Protein AF-A0A7J5NXI8-F1 (afdb_monomer)

Solvent-accessible surface area (backbone atoms only — not comparable to full-atom values): 11719 Å² total; per-residue (Å²): 135,88,79,81,78,77,77,76,80,80,76,74,78,78,54,69,46,61,9,78,86,75,66,46,74,39,50,54,82,75,63,69,63,58,72,70,41,46,52,42,17,69,76,64,46,33,35,68,71,56,22,48,53,53,43,46,69,76,57,63,60,86,49,56,43,24,38,64,53,26,38,30,36,51,44,73,57,72,74,85,70,95,85,64,92,38,28,69,83,46,51,78,47,35,37,36,34,80,90,65,53,76,45,66,27,24,24,40,39,79,78,47,75,56,54,77,94,48,37,84,83,55,54,67,48,36,29,40,41,45,71,67,60,44,50,56,50,71,77,44,83,70,71,40,78,62,62,80,49,76,44,38,91,45,24,70,38,40,47,70,80,74,43,79,89,46,75,80,59,83,68,62,92,84,65,60,88,62,74,82,66,56,90,81,66,38,58,50,83,59,54,39,102

Mean predicted aligned error: 7.89 Å

Organism: NCBI:txid371601

Foldseek 3Di:
DDDPDPPPPPPDPFDWFQAPQPRDIDGCVPPVAPPQLVVQCVVRRHDSVVSVLVCCLVPPDVQWFQEPQWIKRFDAADDDDPPDCAAPRQDWWWKAFPVGDIGIHSHMHTPGGHDPSCCVSVPGGIFTADPVLSCLCVVDVAADLPLVDLQQVQFPRHDCVNQPVHRPDDRDPPDDHCPVVDPSGDGPVRTHD

Nearest PDB structures (foldseek):
  7dek-assembly2_D  TM=2.695E-01  e=1.827E-01  Pseudomonas aeruginosa PAO1
  5xb0-assembly1_A  TM=3.388E-01  e=7.845E-01  Pseudomonas syringae pv. tomato str. DC3000
  9g6k-assembly1_LP  TM=1.540E-01  e=8.181E+00  Toxoplasma gondii

Sequence (193 aa):
MFIQQKRGLSVSPPIIITCELCNTLENLDECNPPGDILRIMSKRNVCSKCAFWMDKIAHPDIGNEVIGSHYYIVYPFVKRPNNVIKGSEGKEFYIRRFDGTLIKSNNIWHQGEIPEHFRKQLPDTANFLSLITYTKLSNDPHKCHAKGCWDRYNCLRYNLSCERDGPFNKIPANHTIGDENCPSFININELKI

pLDDT: mean 88.78, std 12.56, range [37.62, 98.19]

Structure (mmCIF, N/CA/C/O backbone):
data_AF-A0A7J5NXI8-F1
#
_entry.id   AF-A0A7J5NXI8-F1
#
loop_
_atom_site.group_PDB
_atom_site.id
_atom_site.type_symbol
_atom_site.label_atom_id
_atom_site.label_alt_id
_atom_site.label_comp_id
_atom_site.label_asym_id
_atom_site.label_entity_id
_atom_site.label_seq_id
_atom_site.pdbx_PDB_ins_code
_atom_site.Cartn_x
_atom_site.Cartn_y
_atom_site.Cartn_z
_atom_site.occupancy
_atom_site.B_iso_or_equiv
_atom_site.auth_seq_id
_atom_site.auth_comp_id
_atom_site.auth_asym_id
_atom_site.auth_atom_id
_atom_site.pdbx_PDB_model_num
ATOM 1 N N . MET A 1 1 ? 52.444 19.955 -46.447 1.00 39.69 1 MET A N 1
ATOM 2 C CA . MET A 1 1 ? 51.146 20.651 -46.343 1.00 39.69 1 MET A CA 1
ATOM 3 C C . MET A 1 1 ? 50.113 19.603 -45.952 1.00 39.69 1 MET A C 1
ATOM 5 O O . MET A 1 1 ? 49.886 18.674 -46.714 1.00 39.69 1 MET A O 1
ATOM 9 N N . PHE A 1 2 ? 49.642 19.652 -44.706 1.00 37.62 2 PHE A N 1
ATOM 10 C CA . PHE A 1 2 ? 48.734 18.663 -44.122 1.00 37.62 2 PHE A CA 1
ATOM 11 C C . PHE A 1 2 ? 47.332 18.809 -44.717 1.00 37.62 2 PHE A C 1
ATOM 13 O O . PHE A 1 2 ? 46.757 19.891 -44.644 1.00 37.62 2 PHE A O 1
ATOM 20 N N . ILE A 1 3 ? 46.759 17.722 -45.232 1.00 38.88 3 ILE A N 1
ATOM 21 C CA . ILE A 1 3 ? 45.310 17.616 -45.422 1.00 38.88 3 ILE A CA 1
ATOM 22 C C . ILE A 1 3 ? 44.826 16.601 -44.393 1.00 38.88 3 ILE A C 1
ATOM 24 O O . ILE A 1 3 ? 44.838 15.394 -44.621 1.00 38.88 3 ILE A O 1
ATOM 28 N N . GLN A 1 4 ? 44.455 17.099 -43.213 1.00 43.72 4 GLN A N 1
ATOM 29 C CA . GLN A 1 4 ? 43.660 16.322 -42.272 1.00 43.72 4 GLN A CA 1
ATOM 30 C C . GLN A 1 4 ? 42.268 16.146 -42.885 1.00 43.72 4 GLN A C 1
ATOM 32 O O . GLN A 1 4 ? 41.471 17.083 -42.929 1.00 43.72 4 GLN A O 1
ATOM 37 N N . GLN A 1 5 ? 41.972 14.942 -43.371 1.00 46.22 5 GLN A N 1
ATOM 38 C CA . GLN A 1 5 ? 40.597 14.530 -43.622 1.00 46.22 5 GLN A CA 1
ATOM 39 C C . GLN A 1 5 ? 39.866 14.506 -42.277 1.00 46.22 5 GLN A C 1
ATOM 41 O O . GLN A 1 5 ? 40.109 13.638 -41.437 1.00 46.22 5 GLN A O 1
ATOM 46 N N . LYS A 1 6 ? 38.971 15.475 -42.061 1.00 46.78 6 LYS A N 1
ATOM 47 C CA . LYS A 1 6 ? 37.972 15.397 -40.996 1.00 46.78 6 LYS A CA 1
ATOM 48 C C . LYS A 1 6 ? 37.112 14.166 -41.279 1.00 46.78 6 LYS A C 1
ATOM 50 O O . LYS A 1 6 ? 36.298 14.185 -42.199 1.00 46.78 6 LYS A O 1
ATOM 55 N N . ARG A 1 7 ? 37.316 13.090 -40.514 1.00 47.69 7 ARG A N 1
ATOM 56 C CA . ARG A 1 7 ? 36.369 11.972 -40.444 1.00 47.69 7 ARG A CA 1
ATOM 57 C C . ARG A 1 7 ? 35.040 12.559 -39.979 1.00 47.69 7 ARG A C 1
ATOM 59 O O . ARG A 1 7 ? 34.927 12.974 -38.829 1.00 47.69 7 ARG A O 1
ATOM 66 N N . GLY A 1 8 ? 34.076 12.668 -40.890 1.00 46.31 8 GLY A N 1
ATOM 67 C CA . GLY A 1 8 ? 32.704 12.981 -40.522 1.00 46.31 8 GLY A CA 1
ATOM 68 C C . GLY A 1 8 ? 32.229 11.910 -39.551 1.00 46.31 8 GLY A C 1
ATOM 69 O O . GLY A 1 8 ? 32.317 10.723 -39.862 1.00 46.31 8 GLY A O 1
ATOM 70 N N . LEU A 1 9 ? 31.796 12.318 -38.359 1.00 49.47 9 LEU A N 1
ATOM 71 C CA . LEU A 1 9 ? 31.050 11.438 -37.472 1.00 49.47 9 LEU A CA 1
ATOM 72 C C . LEU A 1 9 ? 29.802 10.995 -38.240 1.00 49.47 9 LEU A C 1
ATOM 74 O O . LEU A 1 9 ? 28.932 11.812 -38.533 1.00 49.47 9 LEU A O 1
ATOM 78 N N . SER A 1 10 ? 29.742 9.719 -38.614 1.00 51.78 10 SER A N 1
ATOM 79 C CA . SER A 1 10 ? 28.518 9.098 -39.102 1.00 51.78 10 SER A CA 1
ATOM 80 C C . SER A 1 10 ? 27.555 9.022 -37.922 1.00 51.78 10 SER A C 1
ATOM 82 O O . SER A 1 10 ? 27.644 8.107 -37.106 1.00 51.78 10 SER A O 1
ATOM 84 N N . VAL A 1 11 ? 26.692 10.024 -37.782 1.00 59.09 11 VAL A N 1
ATOM 85 C CA . VAL A 1 11 ? 25.607 9.979 -36.803 1.00 59.09 11 VAL A CA 1
ATOM 86 C C . VAL A 1 11 ? 24.582 8.999 -37.366 1.00 59.09 11 VAL A C 1
ATOM 88 O O . VAL A 1 11 ? 23.924 9.294 -38.363 1.00 59.09 11 VAL A O 1
ATOM 91 N N . SER A 1 12 ? 24.522 7.791 -36.804 1.00 64.44 12 SER A N 1
ATOM 92 C CA . SER A 1 12 ? 23.431 6.860 -37.086 1.00 64.44 12 SER A CA 1
ATOM 93 C C . SER A 1 12 ? 22.105 7.546 -36.741 1.00 64.44 12 SER A C 1
ATOM 95 O O . SER A 1 12 ? 22.041 8.239 -35.723 1.00 64.44 12 SER A O 1
ATOM 97 N N . PRO A 1 13 ? 21.061 7.418 -37.579 1.00 70.06 13 PRO A N 1
ATOM 98 C CA . PRO A 1 13 ? 19.766 7.996 -37.257 1.00 70.06 13 PRO A CA 1
ATOM 99 C C . PRO A 1 13 ? 19.245 7.384 -35.947 1.00 70.06 13 PRO A C 1
ATOM 101 O O . PRO A 1 13 ? 19.404 6.175 -35.759 1.00 70.06 13 PRO A O 1
ATOM 104 N N . PRO A 1 14 ? 18.636 8.194 -35.062 1.00 74.94 14 PRO A N 1
ATOM 105 C CA . PRO A 1 14 ? 18.144 7.711 -33.782 1.00 74.94 14 PRO A CA 1
ATOM 106 C C . PRO A 1 14 ? 17.077 6.641 -33.996 1.00 74.94 14 PRO A C 1
ATOM 108 O O . PRO A 1 14 ? 16.171 6.805 -34.822 1.00 74.94 14 PRO A O 1
ATOM 111 N N . ILE A 1 15 ? 17.172 5.547 -33.245 1.00 80.88 15 ILE A N 1
ATOM 112 C CA . ILE A 1 15 ? 16.167 4.485 -33.294 1.00 80.88 15 ILE A CA 1
ATOM 113 C C . ILE A 1 15 ? 15.004 4.887 -32.384 1.00 80.88 15 ILE A C 1
ATOM 115 O O . ILE A 1 15 ? 15.082 4.773 -31.160 1.00 80.88 15 ILE A O 1
ATOM 119 N N . ILE A 1 16 ? 13.917 5.361 -32.995 1.00 84.94 16 ILE A N 1
ATOM 120 C CA . ILE A 1 16 ? 12.703 5.784 -32.290 1.00 84.94 16 ILE A CA 1
ATOM 121 C C . ILE A 1 16 ? 11.702 4.627 -32.246 1.00 84.94 16 ILE A C 1
ATOM 123 O O . ILE A 1 16 ? 11.313 4.096 -33.287 1.00 84.94 16 ILE A O 1
ATOM 127 N N . ILE A 1 17 ? 11.254 4.269 -31.043 1.00 86.00 17 ILE A N 1
ATOM 128 C CA . ILE A 1 17 ? 10.166 3.311 -30.810 1.00 86.00 17 ILE A CA 1
ATOM 129 C C . ILE A 1 17 ? 8.901 4.074 -30.425 1.00 86.00 17 ILE A C 1
ATOM 131 O O . ILE A 1 17 ? 8.945 4.958 -29.570 1.00 86.00 17 ILE A O 1
ATOM 135 N N . THR A 1 18 ? 7.764 3.679 -30.997 1.00 92.19 18 THR A N 1
ATOM 136 C CA . THR A 1 18 ? 6.436 4.088 -30.523 1.00 92.19 18 THR A CA 1
ATOM 137 C C . THR A 1 18 ? 5.861 2.977 -29.660 1.00 92.19 18 THR A C 1
ATOM 139 O O . THR A 1 18 ? 5.613 1.881 -30.151 1.00 92.19 18 THR A O 1
ATOM 142 N N . CYS A 1 19 ? 5.636 3.251 -28.378 1.00 93.44 19 CYS A N 1
ATOM 143 C CA . CYS A 1 19 ? 5.103 2.254 -27.457 1.00 93.44 19 CYS A CA 1
ATOM 144 C C . CYS A 1 19 ? 3.654 1.880 -27.793 1.00 93.44 19 CYS A C 1
ATOM 146 O O . CYS A 1 19 ? 2.777 2.740 -27.745 1.00 93.44 19 CYS A O 1
ATOM 148 N N . GLU A 1 20 ? 3.371 0.595 -27.999 1.00 93.81 20 GLU A N 1
ATOM 149 C CA . GLU A 1 20 ? 2.011 0.109 -28.285 1.00 93.81 20 GLU A CA 1
ATOM 150 C C . GLU A 1 20 ? 1.023 0.272 -27.113 1.00 93.81 20 GLU A C 1
ATOM 152 O O . GLU A 1 20 ? -0.188 0.284 -27.320 1.00 93.81 20 GLU A O 1
ATOM 157 N N . LEU A 1 21 ? 1.515 0.414 -25.876 1.00 93.81 21 LEU A N 1
ATOM 158 C CA . LEU A 1 21 ? 0.666 0.508 -24.680 1.00 93.81 21 LEU A CA 1
ATOM 159 C C . LEU A 1 21 ? 0.316 1.943 -24.282 1.00 93.8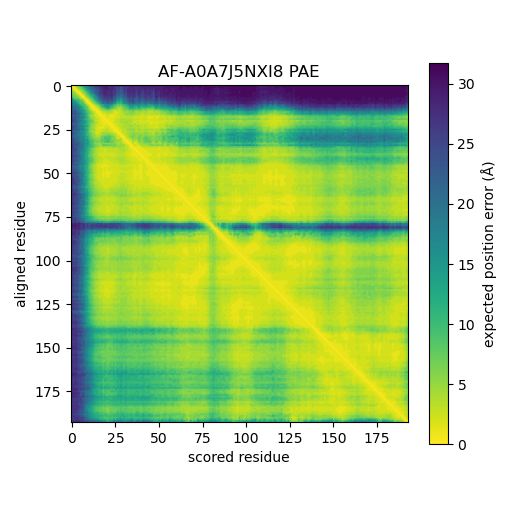1 21 LEU A C 1
ATOM 161 O O . LEU A 1 21 ? -0.766 2.195 -23.755 1.00 93.81 21 LEU A O 1
ATOM 165 N N . CYS A 1 22 ? 1.239 2.883 -24.484 1.00 94.06 22 CYS A N 1
ATOM 166 C CA . CYS A 1 22 ? 1.082 4.261 -24.012 1.00 94.06 22 CYS A CA 1
ATOM 167 C C . CYS A 1 22 ? 1.352 5.321 -25.082 1.00 94.06 22 CYS A C 1
ATOM 169 O O . CYS A 1 22 ? 1.291 6.509 -24.778 1.00 94.06 22 CYS A O 1
ATOM 171 N N . ASN A 1 23 ? 1.656 4.907 -26.316 1.00 92.88 23 ASN A N 1
ATOM 172 C CA . ASN A 1 23 ? 1.961 5.765 -27.465 1.00 92.88 23 ASN A CA 1
ATOM 173 C C . ASN A 1 23 ? 3.151 6.720 -27.261 1.00 92.88 23 ASN A C 1
ATOM 175 O O . ASN A 1 23 ? 3.349 7.646 -28.044 1.00 92.88 23 ASN A O 1
ATOM 179 N N . THR A 1 24 ? 3.961 6.509 -26.220 1.00 92.12 24 THR A N 1
ATOM 180 C CA . THR A 1 24 ? 5.178 7.292 -25.988 1.00 92.12 24 THR A CA 1
ATOM 181 C C . THR A 1 24 ? 6.209 6.979 -27.064 1.00 92.12 24 THR A C 1
ATOM 183 O O . THR A 1 24 ? 6.482 5.808 -27.331 1.00 92.12 24 THR A O 1
ATOM 186 N N . LEU A 1 25 ? 6.786 8.033 -27.639 1.00 90.19 25 LEU A N 1
ATOM 187 C CA . LEU A 1 25 ? 7.962 7.956 -28.496 1.00 90.19 25 LEU A CA 1
ATOM 188 C C . LEU A 1 25 ? 9.213 7.952 -27.621 1.00 90.19 25 LEU A C 1
ATOM 190 O O . LEU A 1 25 ? 9.375 8.836 -26.781 1.00 90.19 25 LEU A O 1
ATOM 194 N N . GLU A 1 26 ? 10.088 6.975 -27.813 1.00 87.00 26 GLU A N 1
ATOM 195 C CA . GLU A 1 26 ? 11.323 6.848 -27.044 1.00 87.00 26 GLU A CA 1
ATOM 196 C C . GLU A 1 26 ? 12.511 6.607 -27.971 1.00 87.00 26 GLU A C 1
ATOM 198 O O . GLU A 1 26 ? 12.458 5.752 -28.856 1.00 87.00 26 GLU A O 1
ATOM 203 N N . ASN A 1 27 ? 13.580 7.377 -27.764 1.00 85.94 27 ASN A N 1
ATOM 204 C CA . ASN A 1 27 ? 14.844 7.196 -28.461 1.00 85.94 27 ASN A CA 1
ATOM 205 C C . ASN A 1 27 ? 15.686 6.147 -27.720 1.00 85.94 27 ASN A C 1
ATOM 207 O O . ASN A 1 27 ? 16.121 6.374 -26.587 1.00 85.94 27 ASN A O 1
ATOM 211 N N . LEU A 1 28 ? 15.918 5.000 -28.358 1.00 77.50 28 LEU A N 1
ATOM 212 C CA . LEU A 1 28 ? 16.686 3.902 -27.770 1.00 77.50 28 LEU A CA 1
ATOM 213 C C . LEU A 1 28 ? 18.131 4.284 -27.444 1.00 77.50 28 LEU A C 1
ATOM 215 O O . LEU A 1 28 ? 18.670 3.793 -26.451 1.00 77.50 28 LEU A O 1
ATOM 219 N N . ASP A 1 29 ? 18.734 5.168 -28.239 1.00 75.81 29 ASP A N 1
ATOM 220 C CA . ASP A 1 29 ? 20.129 5.579 -28.057 1.00 75.81 29 ASP A CA 1
ATOM 221 C C . ASP A 1 29 ? 20.317 6.424 -26.785 1.00 75.81 29 ASP A C 1
ATOM 223 O O . ASP A 1 29 ? 21.395 6.439 -26.195 1.00 75.81 29 ASP A O 1
ATOM 227 N N . GLU A 1 30 ? 19.258 7.100 -26.329 1.00 80.31 30 GLU A N 1
ATOM 228 C CA . GLU A 1 30 ? 19.271 7.942 -25.126 1.00 80.31 30 GLU A CA 1
ATOM 229 C C . GLU A 1 30 ? 18.862 7.177 -23.864 1.00 80.31 30 GLU A C 1
ATOM 231 O O . GLU A 1 30 ? 19.364 7.454 -22.776 1.00 80.31 30 GLU A O 1
ATOM 236 N N . CYS A 1 31 ? 17.948 6.213 -23.993 1.00 74.94 31 CYS A N 1
ATOM 237 C CA . CYS A 1 31 ? 17.377 5.515 -22.845 1.00 74.94 31 CYS A CA 1
ATOM 238 C C . CYS A 1 31 ? 18.370 4.549 -22.168 1.00 74.94 31 CYS A C 1
ATOM 240 O O . CYS A 1 31 ? 18.307 4.373 -20.952 1.00 74.94 31 CYS A O 1
ATOM 242 N N . ASN A 1 32 ? 19.276 3.934 -22.941 1.00 76.94 32 ASN A N 1
ATOM 243 C CA . ASN A 1 32 ? 20.261 2.941 -22.481 1.00 76.94 32 ASN A CA 1
ATOM 244 C C . ASN A 1 32 ? 19.723 1.962 -21.399 1.00 76.94 32 ASN A C 1
ATOM 246 O O . ASN A 1 32 ? 20.266 1.892 -20.289 1.00 76.94 32 ASN A O 1
ATOM 250 N N . PRO A 1 33 ? 18.625 1.232 -21.678 1.00 81.00 33 PRO A N 1
ATOM 251 C CA . PRO A 1 33 ? 17.987 0.372 -20.690 1.00 81.00 33 PRO A CA 1
ATOM 252 C C . PRO A 1 33 ? 18.837 -0.876 -20.382 1.00 81.00 33 PRO A C 1
ATOM 254 O O . PRO A 1 33 ? 19.604 -1.336 -21.233 1.00 81.00 33 PRO A O 1
ATOM 257 N N . PRO A 1 34 ? 18.666 -1.502 -19.200 1.00 83.50 34 PRO A N 1
ATOM 258 C CA . PRO A 1 34 ? 19.280 -2.795 -18.901 1.00 83.50 34 PRO A CA 1
ATOM 259 C C . PRO A 1 34 ? 18.924 -3.861 -19.949 1.00 83.50 34 PRO A C 1
AT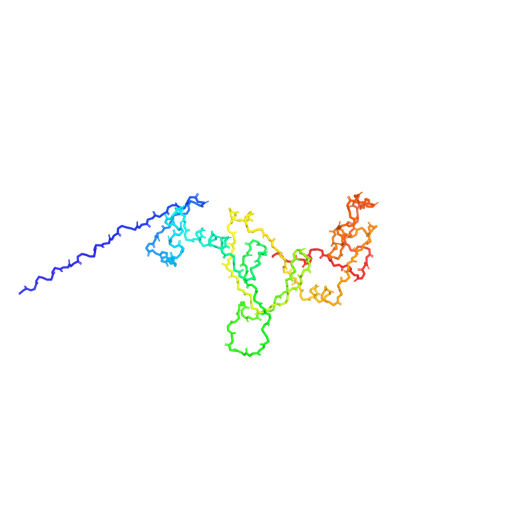OM 261 O O . PRO A 1 34 ? 17.837 -3.833 -20.526 1.00 83.50 34 PRO A O 1
ATOM 264 N N . GLY A 1 35 ? 19.804 -4.847 -20.157 1.00 84.50 35 GLY A N 1
ATOM 265 C CA . GLY A 1 35 ? 19.659 -5.833 -21.239 1.00 84.50 35 GLY A CA 1
ATOM 266 C C . GLY A 1 35 ? 18.330 -6.602 -21.244 1.00 84.50 35 GLY A C 1
ATOM 267 O O . GLY A 1 35 ? 17.751 -6.823 -22.309 1.00 84.50 35 GLY A O 1
ATOM 268 N N . ASP A 1 36 ? 17.797 -6.961 -20.073 1.00 86.88 36 ASP A N 1
ATOM 269 C CA . ASP A 1 36 ? 16.495 -7.633 -19.975 1.00 86.88 36 ASP A CA 1
ATOM 270 C C . ASP A 1 36 ? 15.330 -6.718 -20.380 1.00 86.88 36 ASP A C 1
ATOM 272 O O . ASP A 1 36 ? 14.431 -7.154 -21.105 1.00 86.88 36 ASP A O 1
ATOM 276 N N . ILE A 1 37 ? 15.385 -5.438 -19.999 1.00 90.25 37 ILE A N 1
ATOM 277 C CA . ILE A 1 37 ? 14.396 -4.425 -20.387 1.00 90.25 37 ILE A CA 1
ATOM 278 C C . ILE A 1 37 ? 14.467 -4.179 -21.894 1.00 90.25 37 ILE A C 1
ATOM 280 O O . ILE A 1 37 ? 13.438 -4.240 -22.565 1.00 90.25 37 ILE A O 1
ATOM 284 N N . LEU A 1 38 ? 15.673 -4.022 -22.455 1.00 88.31 38 LEU A N 1
ATOM 285 C CA . LEU A 1 38 ? 15.878 -3.867 -23.899 1.00 88.31 38 LEU A CA 1
ATOM 286 C C . LEU A 1 38 ? 15.285 -5.043 -24.689 1.00 88.31 38 LEU A C 1
ATOM 288 O O . LEU A 1 38 ? 14.663 -4.862 -25.741 1.00 88.31 38 LEU A O 1
ATOM 292 N N . ARG A 1 39 ? 15.437 -6.265 -24.164 1.00 89.12 39 ARG A N 1
ATOM 293 C CA . ARG A 1 39 ? 14.859 -7.474 -24.760 1.00 89.12 39 ARG A CA 1
ATOM 294 C C . ARG A 1 39 ? 13.330 -7.444 -24.744 1.00 89.12 39 ARG A C 1
ATOM 296 O O . ARG A 1 39 ? 12.724 -7.871 -25.726 1.00 89.12 39 ARG A O 1
ATOM 303 N N . ILE A 1 40 ? 12.703 -6.970 -23.666 1.00 91.38 40 ILE A N 1
ATOM 304 C CA . ILE A 1 40 ? 11.240 -6.822 -23.591 1.00 91.38 40 ILE A CA 1
ATOM 305 C C . ILE A 1 40 ? 10.768 -5.752 -24.577 1.00 91.38 40 ILE A C 1
ATOM 307 O O . ILE A 1 40 ? 9.869 -6.036 -25.369 1.00 91.38 40 ILE A O 1
ATOM 311 N N . MET A 1 41 ? 11.412 -4.581 -24.587 1.00 91.19 41 MET A N 1
ATOM 312 C CA . MET A 1 41 ? 11.108 -3.485 -25.516 1.00 91.19 41 MET A CA 1
ATOM 313 C C . MET A 1 41 ? 11.132 -3.967 -26.967 1.00 91.19 41 MET A C 1
ATOM 315 O O . MET A 1 41 ? 10.151 -3.805 -27.685 1.00 91.19 41 MET A O 1
ATOM 319 N N . SER A 1 42 ? 12.206 -4.657 -27.365 1.00 86.44 42 SER A N 1
ATOM 320 C CA . SER A 1 42 ? 12.390 -5.148 -28.738 1.00 86.44 42 SER A CA 1
ATOM 321 C C . SER A 1 42 ? 11.369 -6.221 -29.133 1.00 86.44 42 SER A C 1
ATOM 323 O O . SER A 1 42 ? 10.919 -6.262 -30.271 1.00 86.44 42 SER A O 1
ATOM 325 N N . LYS A 1 43 ? 10.995 -7.113 -28.205 1.00 90.50 43 LYS A N 1
ATOM 326 C CA . LYS A 1 43 ? 10.052 -8.211 -28.485 1.00 90.50 43 LYS A CA 1
ATOM 327 C C . LYS A 1 43 ? 8.588 -7.780 -28.484 1.00 90.50 43 LYS A C 1
ATOM 329 O O . LYS A 1 43 ? 7.767 -8.462 -29.088 1.00 90.50 43 LYS A O 1
ATOM 334 N N . ARG A 1 44 ? 8.250 -6.740 -27.721 1.00 90.00 44 ARG A N 1
ATOM 335 C CA . ARG A 1 44 ? 6.866 -6.317 -27.456 1.00 90.00 44 ARG A CA 1
ATOM 336 C C . ARG A 1 44 ? 6.536 -4.944 -28.036 1.00 90.00 44 ARG A C 1
ATOM 338 O O . ARG A 1 44 ? 5.397 -4.531 -27.901 1.00 90.00 44 ARG A O 1
ATOM 345 N N . ASN A 1 45 ? 7.510 -4.262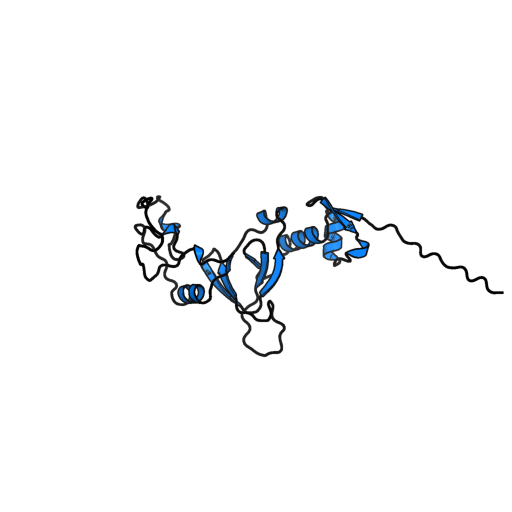 -28.640 1.00 91.38 45 ASN A N 1
ATOM 346 C CA . ASN A 1 45 ? 7.367 -2.924 -29.210 1.00 91.38 45 ASN A CA 1
ATOM 347 C C . ASN A 1 45 ? 6.802 -1.904 -28.196 1.00 91.38 45 ASN A C 1
ATOM 349 O O . ASN A 1 45 ? 5.807 -1.214 -28.415 1.00 91.38 45 ASN A O 1
ATOM 353 N N . VAL A 1 46 ? 7.436 -1.852 -27.022 1.00 93.75 46 VAL A N 1
ATOM 354 C CA . VAL A 1 46 ? 7.043 -0.982 -25.902 1.00 93.75 46 VAL A CA 1
ATOM 355 C C . VAL A 1 46 ? 8.207 -0.100 -25.456 1.00 93.75 46 VAL A C 1
ATOM 357 O O . VAL A 1 46 ? 9.366 -0.473 -25.628 1.00 93.75 46 VAL A O 1
ATOM 360 N N . CYS A 1 47 ? 7.905 1.047 -24.842 1.00 93.69 47 CYS A N 1
ATOM 361 C CA . CYS A 1 47 ? 8.923 1.891 -24.211 1.00 93.69 47 CYS A CA 1
ATOM 362 C C . CYS A 1 47 ? 9.513 1.235 -22.952 1.00 93.69 47 CYS A C 1
ATOM 364 O O . CYS A 1 47 ? 8.927 0.319 -22.367 1.00 93.69 47 CYS A O 1
ATOM 366 N N . SER A 1 48 ? 10.643 1.760 -22.490 1.00 92.94 48 SER A N 1
ATOM 367 C CA . SER A 1 48 ? 11.411 1.299 -21.337 1.00 92.94 48 SER A CA 1
ATOM 368 C C . SER A 1 48 ? 10.582 1.255 -20.059 1.00 92.94 48 SER A C 1
ATOM 370 O O . SER A 1 48 ? 10.621 0.265 -19.331 1.00 92.94 48 SER A O 1
ATOM 372 N N . LYS A 1 49 ? 9.749 2.276 -19.821 1.00 93.44 49 LYS A N 1
ATOM 373 C CA . LYS A 1 49 ? 8.837 2.331 -18.673 1.00 93.44 49 LYS A CA 1
ATOM 374 C C . LYS A 1 49 ? 7.822 1.191 -18.715 1.00 93.44 49 LYS A C 1
ATOM 376 O O . LYS A 1 49 ? 7.582 0.546 -17.699 1.00 93.44 49 LYS A O 1
ATOM 381 N N . CYS A 1 50 ? 7.224 0.928 -19.874 1.00 95.62 50 CYS A N 1
ATOM 382 C CA . CYS A 1 50 ? 6.272 -0.171 -20.014 1.00 95.62 50 CYS A CA 1
ATOM 383 C C . CYS A 1 50 ? 6.968 -1.528 -19.885 1.00 95.62 50 CYS A C 1
ATOM 385 O O . CYS A 1 50 ? 6.464 -2.398 -19.182 1.00 95.62 50 CYS A O 1
ATOM 387 N N . ALA A 1 51 ? 8.148 -1.687 -20.485 1.00 95.56 51 ALA A N 1
ATOM 388 C CA . ALA A 1 51 ? 8.961 -2.887 -20.333 1.00 95.56 51 ALA A CA 1
ATOM 389 C C . ALA A 1 51 ? 9.348 -3.151 -18.868 1.00 95.56 51 ALA A C 1
ATOM 391 O O . ALA A 1 51 ? 9.258 -4.290 -18.420 1.00 95.56 51 ALA A O 1
ATOM 392 N N . PHE A 1 52 ? 9.699 -2.109 -18.108 1.00 95.50 52 PHE A N 1
ATOM 393 C CA . PHE A 1 52 ? 9.971 -2.194 -16.672 1.00 95.50 52 PHE A CA 1
ATOM 394 C C . PHE A 1 52 ? 8.772 -2.740 -15.888 1.00 95.50 52 PHE A C 1
ATOM 396 O O . PHE A 1 52 ? 8.915 -3.695 -15.129 1.00 95.50 52 PHE A O 1
ATOM 403 N N . TRP A 1 53 ? 7.572 -2.188 -16.093 1.00 97.19 53 TRP A N 1
ATOM 404 C CA . TRP A 1 53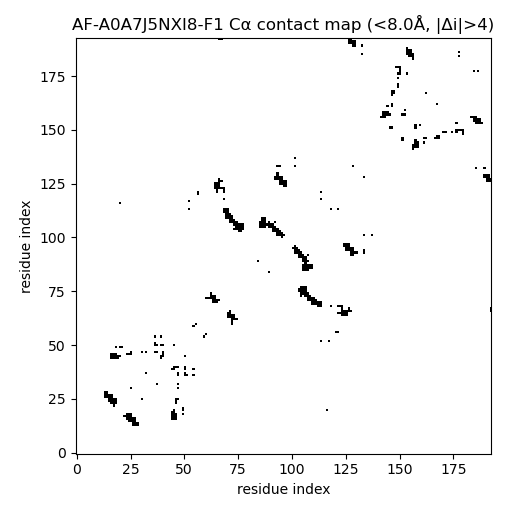 ? 6.377 -2.667 -15.390 1.00 97.19 53 TRP A CA 1
ATOM 405 C C . TRP A 1 53 ? 5.948 -4.067 -15.831 1.00 97.19 53 TRP A C 1
ATOM 407 O O . TRP A 1 53 ? 5.512 -4.858 -14.998 1.00 97.19 53 TRP A O 1
ATOM 417 N N . MET A 1 54 ? 6.122 -4.410 -17.110 1.00 96.44 54 MET A N 1
ATOM 418 C CA . MET A 1 54 ? 5.909 -5.776 -17.594 1.00 96.44 54 MET A CA 1
ATOM 419 C C . MET A 1 54 ? 6.849 -6.773 -16.913 1.00 96.44 54 MET A C 1
ATOM 421 O O . MET A 1 54 ? 6.410 -7.867 -16.561 1.00 96.44 54 MET A O 1
ATOM 425 N N . ASP A 1 55 ? 8.113 -6.401 -16.702 1.00 95.56 55 ASP A N 1
ATOM 426 C CA . ASP A 1 55 ? 9.064 -7.236 -15.970 1.00 95.56 55 ASP A CA 1
ATOM 427 C C . ASP A 1 55 ? 8.654 -7.401 -14.502 1.00 95.56 55 ASP A C 1
ATOM 429 O O . ASP A 1 55 ? 8.579 -8.527 -14.026 1.00 95.56 55 ASP A O 1
ATOM 433 N N . LYS A 1 56 ? 8.253 -6.319 -13.819 1.00 95.81 56 LYS A N 1
ATOM 434 C CA . LYS A 1 56 ? 7.733 -6.387 -12.438 1.00 95.81 56 LYS A CA 1
ATOM 435 C C . LYS A 1 56 ? 6.498 -7.280 -12.292 1.00 95.81 56 LYS A C 1
ATOM 437 O O . LYS A 1 56 ? 6.320 -7.902 -11.250 1.00 95.81 56 LYS A O 1
ATOM 442 N N . ILE A 1 57 ? 5.649 -7.354 -13.316 1.00 96.12 57 ILE A N 1
ATOM 443 C CA . ILE A 1 57 ? 4.479 -8.246 -13.332 1.00 96.12 57 ILE A CA 1
ATOM 444 C C . ILE A 1 57 ? 4.901 -9.704 -13.549 1.00 96.12 57 ILE A C 1
ATOM 446 O O . ILE A 1 57 ? 4.378 -10.600 -12.890 1.00 96.12 57 ILE A O 1
ATOM 450 N N . ALA A 1 58 ? 5.828 -9.954 -14.477 1.00 95.69 58 ALA A N 1
ATOM 451 C CA . ALA A 1 58 ? 6.289 -11.305 -14.796 1.00 95.69 58 ALA A CA 1
ATOM 452 C C . ALA A 1 58 ? 7.197 -11.898 -13.703 1.00 95.69 58 ALA A C 1
ATOM 454 O O . ALA A 1 58 ? 7.170 -13.104 -13.459 1.00 95.69 58 ALA A O 1
ATOM 455 N N . HIS A 1 59 ? 7.981 -11.046 -13.046 1.00 94.75 59 HIS A N 1
ATOM 456 C CA . HIS A 1 59 ? 8.992 -11.392 -12.056 1.00 94.75 59 HIS A CA 1
ATOM 457 C C . HIS A 1 59 ? 8.855 -10.463 -10.835 1.00 94.75 59 HIS A C 1
ATOM 459 O O . HIS A 1 59 ? 9.680 -9.569 -10.635 1.00 94.75 59 HIS A O 1
ATOM 465 N N . PRO A 1 60 ? 7.797 -10.632 -10.020 1.00 95.12 60 PRO A N 1
ATOM 466 C CA . PRO A 1 60 ? 7.580 -9.788 -8.852 1.00 95.12 60 PRO A CA 1
ATOM 467 C C . PRO A 1 60 ? 8.721 -9.938 -7.842 1.00 95.12 60 PRO A C 1
ATOM 469 O O . PRO A 1 60 ? 9.212 -11.040 -7.582 1.00 95.12 60 PRO A O 1
ATOM 472 N N . ASP A 1 61 ? 9.133 -8.819 -7.247 1.00 95.94 61 ASP A N 1
ATOM 473 C CA . ASP A 1 61 ? 10.166 -8.820 -6.213 1.00 95.94 61 ASP A CA 1
ATOM 474 C C . ASP A 1 61 ? 9.663 -9.514 -4.942 1.00 95.94 61 ASP A C 1
ATOM 476 O O . ASP A 1 61 ? 8.496 -9.408 -4.562 1.00 95.94 61 ASP A O 1
ATOM 480 N N . ILE A 1 62 ? 10.569 -10.161 -4.210 1.00 94.56 62 ILE A N 1
ATOM 481 C CA . ILE A 1 62 ? 10.241 -10.699 -2.888 1.00 94.56 62 ILE A CA 1
ATOM 482 C C . ILE A 1 62 ? 9.915 -9.537 -1.941 1.00 94.56 62 ILE A C 1
ATOM 484 O O . ILE A 1 62 ? 10.725 -8.629 -1.755 1.00 94.56 62 ILE A O 1
ATOM 488 N N . GLY A 1 63 ? 8.745 -9.598 -1.301 1.00 95.00 63 GLY A N 1
ATOM 489 C CA . GLY A 1 63 ? 8.282 -8.549 -0.388 1.00 95.00 63 GLY A CA 1
ATOM 490 C C . GLY A 1 63 ? 7.707 -7.328 -1.105 1.00 95.00 63 GLY A C 1
ATOM 491 O O . GLY A 1 63 ? 7.708 -6.237 -0.533 1.00 95.00 63 GLY A O 1
ATOM 492 N N . ASN A 1 64 ? 7.249 -7.488 -2.349 1.00 96.50 64 ASN A N 1
ATOM 493 C CA . ASN A 1 64 ? 6.534 -6.435 -3.046 1.00 96.50 64 ASN A CA 1
ATOM 494 C C . ASN A 1 64 ? 5.196 -6.105 -2.367 1.00 96.50 64 ASN A C 1
ATOM 496 O O . ASN A 1 64 ? 4.461 -6.990 -1.936 1.00 96.50 64 ASN A O 1
ATOM 500 N N . GLU A 1 65 ? 4.868 -4.820 -2.315 1.00 97.50 65 GLU A N 1
ATOM 501 C CA . GLU A 1 65 ? 3.561 -4.319 -1.901 1.00 97.50 65 GLU A CA 1
ATOM 502 C C . GLU A 1 65 ? 3.122 -3.218 -2.861 1.00 97.50 65 GLU A C 1
ATOM 504 O O . GLU A 1 65 ? 3.924 -2.362 -3.245 1.00 97.50 65 GLU A O 1
ATOM 509 N N . VAL A 1 66 ? 1.842 -3.222 -3.219 1.00 97.94 66 VAL A N 1
ATOM 510 C CA . VAL A 1 66 ? 1.220 -2.135 -3.969 1.00 97.94 66 VAL A CA 1
ATOM 511 C C . VAL A 1 66 ? 0.323 -1.362 -3.016 1.00 97.94 66 VAL A C 1
ATOM 513 O O . VAL A 1 66 ? -0.576 -1.930 -2.395 1.00 97.94 66 VAL A O 1
ATOM 516 N N . ILE A 1 67 ? 0.606 -0.074 -2.856 1.00 97.44 67 ILE A N 1
ATOM 517 C CA . ILE A 1 67 ? -0.127 0.806 -1.947 1.00 97.44 67 ILE A CA 1
ATOM 518 C C . ILE A 1 67 ? -0.390 2.102 -2.703 1.00 97.44 67 ILE A C 1
ATOM 520 O O . ILE A 1 67 ? 0.552 2.785 -3.107 1.00 97.44 67 ILE A O 1
ATOM 524 N N . GLY A 1 68 ? -1.658 2.398 -2.976 1.00 95.56 68 GLY A N 1
ATOM 525 C CA . GLY A 1 68 ? -2.040 3.639 -3.633 1.00 95.56 68 GLY A CA 1
ATOM 526 C C . GLY A 1 68 ? -1.505 3.799 -5.037 1.00 95.56 68 GLY A C 1
ATOM 527 O O . GLY A 1 68 ? -1.014 4.871 -5.386 1.00 95.56 68 GLY A O 1
ATOM 528 N N . SER A 1 69 ? -1.580 2.741 -5.850 1.00 96.19 69 SER A N 1
ATOM 529 C CA . SER A 1 69 ? -0.994 2.715 -7.200 1.00 96.19 69 SER A CA 1
ATOM 530 C C . SER A 1 69 ? 0.524 2.939 -7.243 1.00 96.19 69 SER A C 1
ATOM 532 O O . SER A 1 69 ? 1.063 3.214 -8.312 1.00 96.19 69 SER A O 1
ATOM 534 N N . HIS A 1 70 ? 1.235 2.802 -6.125 1.00 97.69 70 HIS A N 1
ATOM 535 C CA . HIS A 1 70 ? 2.694 2.835 -6.084 1.00 97.69 70 HIS A CA 1
ATOM 536 C C . HIS A 1 70 ? 3.233 1.463 -5.695 1.00 97.69 70 HIS A C 1
ATOM 538 O O . HIS A 1 70 ? 2.667 0.773 -4.847 1.00 97.69 70 HIS A O 1
ATOM 544 N N . TYR A 1 71 ? 4.339 1.069 -6.322 1.00 98.19 71 TYR A N 1
ATOM 545 C CA . TYR A 1 71 ? 4.987 -0.211 -6.056 1.00 98.19 71 TYR A CA 1
ATOM 546 C C . TYR A 1 71 ? 6.150 -0.020 -5.082 1.00 98.19 71 TYR A C 1
ATOM 548 O O . TYR A 1 71 ? 7.037 0.817 -5.293 1.00 98.19 71 TYR A O 1
ATOM 556 N N . TYR A 1 72 ? 6.178 -0.835 -4.035 1.00 97.94 72 TYR A N 1
ATOM 557 C CA . TYR A 1 72 ? 7.195 -0.815 -2.993 1.00 97.94 72 TYR A CA 1
ATOM 558 C C . TYR A 1 72 ? 7.832 -2.190 -2.830 1.00 97.94 72 TYR A C 1
ATOM 560 O O . TYR A 1 72 ? 7.157 -3.207 -2.930 1.00 97.94 72 TYR A O 1
ATOM 568 N N . ILE A 1 73 ? 9.125 -2.218 -2.510 1.00 97.62 73 ILE A N 1
ATOM 569 C CA . ILE A 1 73 ? 9.799 -3.412 -1.989 1.00 97.62 73 ILE A CA 1
ATOM 570 C C . ILE A 1 73 ? 10.001 -3.201 -0.491 1.00 97.62 73 ILE A C 1
ATOM 572 O O . ILE A 1 73 ? 10.700 -2.269 -0.075 1.00 97.62 73 ILE A O 1
ATOM 576 N N . VAL A 1 74 ? 9.366 -4.043 0.319 1.00 96.94 74 VAL A N 1
ATOM 577 C CA . VAL A 1 74 ? 9.343 -3.927 1.777 1.00 96.94 74 VAL A CA 1
ATOM 578 C C . VAL A 1 74 ? 10.275 -4.970 2.380 1.00 96.94 74 VAL A C 1
ATOM 580 O O . VAL A 1 74 ? 9.939 -6.149 2.484 1.00 96.94 74 VAL A O 1
ATOM 583 N N . TYR A 1 75 ? 11.451 -4.533 2.828 1.00 94.69 75 TYR A N 1
ATOM 584 C CA . TYR A 1 75 ? 12.371 -5.407 3.552 1.00 94.69 75 TYR A CA 1
ATOM 585 C C . TYR A 1 75 ? 12.044 -5.461 5.051 1.00 94.69 75 TYR A C 1
ATOM 587 O O . TYR A 1 75 ? 11.400 -4.547 5.580 1.00 94.69 75 TYR A O 1
ATOM 595 N N . PRO A 1 76 ? 12.516 -6.495 5.774 1.00 91.81 76 PRO A N 1
ATOM 596 C CA . PRO A 1 76 ? 12.382 -6.570 7.224 1.00 91.81 76 PRO A CA 1
ATOM 597 C C . PRO A 1 76 ? 12.961 -5.351 7.947 1.00 91.81 76 PRO A C 1
ATOM 599 O O . PRO A 1 76 ? 13.895 -4.699 7.475 1.00 91.81 76 PRO A O 1
ATOM 602 N N . PHE A 1 77 ? 12.431 -5.075 9.138 1.00 92.38 77 PHE A N 1
ATOM 603 C CA . PHE A 1 77 ? 12.945 -4.018 9.999 1.00 92.38 77 PHE A CA 1
ATOM 604 C C . PHE A 1 77 ? 14.412 -4.262 10.379 1.00 92.38 77 PHE A C 1
ATOM 606 O O . PHE A 1 77 ? 14.758 -5.287 10.967 1.00 92.38 77 PHE A O 1
ATOM 613 N N . VAL A 1 78 ? 15.267 -3.273 10.125 1.00 87.50 78 VAL A N 1
ATOM 614 C CA . VAL A 1 78 ? 16.697 -3.334 10.436 1.00 87.50 78 VAL A CA 1
ATOM 615 C C . VAL A 1 78 ? 16.987 -2.536 11.707 1.00 87.50 78 VAL A C 1
ATOM 617 O O . VAL A 1 78 ? 16.954 -1.296 11.712 1.00 87.50 78 VAL A O 1
ATOM 620 N N . LYS A 1 79 ? 17.318 -3.247 12.793 1.00 82.44 79 LYS A N 1
ATOM 621 C CA . LYS A 1 79 ? 17.935 -2.654 13.993 1.00 82.44 79 LYS A CA 1
ATOM 622 C C . LYS A 1 79 ? 19.348 -2.165 13.632 1.00 82.44 79 LYS A C 1
ATOM 624 O O . LYS A 1 79 ? 19.989 -2.751 12.768 1.00 82.44 79 LYS A O 1
ATOM 629 N N . ARG A 1 80 ? 19.812 -1.063 14.240 1.00 68.44 80 ARG A N 1
ATOM 630 C CA . ARG A 1 80 ? 21.143 -0.457 13.980 1.00 68.44 80 ARG A CA 1
ATOM 631 C C . ARG A 1 80 ? 22.250 -1.534 13.924 1.00 68.44 80 ARG A C 1
ATOM 633 O O . ARG A 1 80 ? 22.219 -2.443 14.751 1.00 68.44 80 ARG A O 1
ATOM 640 N N . PRO A 1 81 ? 23.181 -1.440 12.954 1.00 65.69 81 PRO A N 1
ATOM 641 C CA . PRO A 1 81 ? 24.178 -0.366 12.912 1.00 65.69 81 PRO A CA 1
ATOM 642 C C . PRO A 1 81 ? 23.975 0.652 11.775 1.00 65.69 81 PRO A C 1
ATOM 644 O O . PRO A 1 81 ? 23.145 0.468 10.889 1.00 65.69 81 PRO A O 1
ATOM 647 N N . ASN A 1 82 ? 24.726 1.756 11.836 1.00 59.53 82 ASN A N 1
ATOM 648 C CA . ASN A 1 82 ? 24.605 2.944 10.975 1.00 59.53 82 ASN A CA 1
ATOM 649 C C . ASN A 1 82 ? 25.104 2.750 9.525 1.00 59.53 82 ASN A C 1
ATOM 651 O O . ASN A 1 82 ? 25.099 3.707 8.760 1.00 59.53 82 ASN A O 1
ATOM 655 N N . ASN A 1 83 ? 25.527 1.541 9.139 1.00 67.56 83 ASN A N 1
ATOM 656 C CA . ASN A 1 83 ? 26.331 1.330 7.925 1.00 67.56 83 ASN A CA 1
ATOM 657 C C . ASN A 1 83 ? 25.562 0.690 6.756 1.00 67.56 83 ASN A C 1
ATOM 659 O O . ASN A 1 83 ? 26.173 0.328 5.756 1.00 67.56 83 ASN A O 1
ATOM 663 N N . VAL A 1 84 ? 24.243 0.518 6.869 1.00 72.62 84 VAL A N 1
ATOM 664 C CA . VAL A 1 84 ? 23.413 -0.025 5.782 1.00 72.62 84 VAL A CA 1
ATOM 665 C C . VAL A 1 84 ? 22.558 1.103 5.219 1.00 72.62 84 VAL A C 1
ATOM 667 O O . VAL A 1 84 ? 21.808 1.728 5.972 1.00 72.62 84 VAL A O 1
ATOM 670 N N . ILE A 1 85 ? 22.662 1.357 3.910 1.00 80.44 85 ILE A N 1
ATOM 671 C CA . ILE A 1 85 ? 21.745 2.263 3.210 1.00 80.44 85 ILE A CA 1
ATOM 672 C C . ILE A 1 85 ? 20.358 1.631 3.272 1.00 80.44 85 ILE A C 1
ATOM 674 O O . ILE A 1 85 ? 20.139 0.522 2.786 1.00 80.44 85 ILE A O 1
ATOM 678 N N . LYS A 1 86 ? 19.434 2.334 3.915 1.00 83.38 86 LYS A N 1
ATOM 679 C CA . LYS A 1 86 ? 18.047 1.907 4.054 1.00 83.38 86 LYS A CA 1
ATOM 680 C C . LYS A 1 86 ? 17.201 2.627 3.024 1.00 83.38 86 LYS A C 1
ATOM 682 O O . LYS A 1 86 ? 17.391 3.822 2.792 1.00 83.38 86 LYS A O 1
ATOM 687 N N . GLY A 1 87 ? 16.232 1.910 2.471 1.00 86.56 87 GLY A N 1
ATOM 688 C CA . GLY A 1 87 ? 15.178 2.526 1.684 1.00 86.56 87 GLY A CA 1
ATOM 689 C C . GLY A 1 87 ? 14.468 3.623 2.488 1.00 86.56 87 GLY A C 1
ATOM 690 O O . GLY A 1 87 ? 14.344 3.526 3.714 1.00 86.56 87 GLY A O 1
ATOM 691 N N . SER A 1 88 ? 14.054 4.689 1.799 1.00 89.81 88 SER A N 1
ATOM 692 C CA . SER A 1 88 ? 13.394 5.861 2.395 1.00 89.81 88 SER A CA 1
ATOM 693 C C . SER A 1 88 ? 14.139 6.452 3.603 1.00 89.81 88 SER A C 1
ATOM 695 O O . SER A 1 88 ? 13.521 6.800 4.609 1.00 89.81 88 SER A O 1
ATOM 697 N N . GLU A 1 89 ? 15.472 6.524 3.524 1.00 87.62 89 GLU A N 1
ATOM 698 C CA . GLU A 1 89 ? 16.347 7.135 4.543 1.00 87.62 89 GLU A CA 1
ATOM 699 C C . GLU A 1 89 ? 16.224 6.506 5.943 1.00 87.62 89 GLU A C 1
ATOM 701 O O . GLU A 1 89 ? 16.610 7.093 6.952 1.00 87.62 89 GLU A O 1
ATOM 706 N N . GLY A 1 90 ? 15.688 5.287 6.041 1.00 88.38 90 GLY A N 1
ATOM 707 C CA . GLY A 1 90 ? 15.482 4.639 7.332 1.00 88.38 90 GLY A CA 1
ATOM 708 C C . GLY A 1 90 ? 14.237 5.103 8.091 1.00 88.38 90 GLY A C 1
ATOM 709 O O . GLY A 1 90 ? 14.095 4.750 9.266 1.00 88.38 90 GLY A O 1
ATOM 710 N N . LYS A 1 91 ? 13.343 5.881 7.465 1.00 91.75 91 LYS A N 1
ATOM 711 C CA . LYS A 1 91 ? 12.055 6.261 8.057 1.00 91.75 91 LYS A CA 1
ATOM 712 C C . LYS A 1 91 ? 11.227 5.012 8.361 1.00 91.75 91 LYS A C 1
ATOM 714 O O . LYS A 1 91 ? 11.165 4.091 7.553 1.00 91.75 91 LYS A O 1
ATOM 719 N N . GLU A 1 92 ? 10.581 4.984 9.526 1.00 94.56 92 GLU A N 1
ATOM 720 C CA . GLU A 1 92 ? 9.679 3.890 9.886 1.00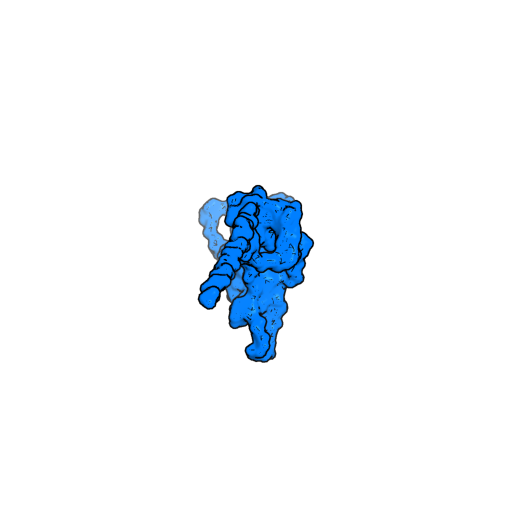 94.56 92 GLU A CA 1
ATOM 721 C C . GLU A 1 92 ? 8.331 4.027 9.171 1.00 94.56 92 GLU A C 1
ATOM 723 O O . GLU A 1 92 ? 7.708 5.092 9.165 1.00 94.56 92 GLU A O 1
ATOM 728 N N . PHE A 1 93 ? 7.871 2.913 8.621 1.00 96.19 93 PHE A N 1
ATOM 729 C CA . PHE A 1 93 ? 6.574 2.749 7.995 1.00 96.19 93 PHE A CA 1
ATOM 730 C C . PHE A 1 93 ? 5.830 1.599 8.659 1.00 96.19 93 PHE A C 1
ATOM 732 O O . PHE A 1 93 ? 6.416 0.603 9.102 1.00 96.19 93 PHE A O 1
ATOM 739 N N . TYR A 1 94 ? 4.516 1.758 8.688 1.00 96.88 94 TYR A N 1
ATOM 740 C CA . TYR A 1 94 ? 3.577 0.816 9.261 1.00 96.88 94 TYR A CA 1
ATOM 741 C C . TYR A 1 94 ? 2.596 0.447 8.167 1.00 96.88 94 TYR A C 1
ATOM 743 O O . TYR A 1 94 ? 1.962 1.332 7.595 1.00 96.88 94 TYR A O 1
ATOM 751 N N . ILE A 1 95 ? 2.513 -0.833 7.845 1.00 97.06 95 ILE A N 1
ATOM 752 C CA . ILE A 1 95 ? 1.725 -1.338 6.727 1.00 97.06 95 ILE A CA 1
ATOM 753 C C . ILE A 1 95 ? 0.727 -2.357 7.260 1.00 97.06 95 ILE A C 1
ATOM 755 O O . ILE A 1 95 ? 1.044 -3.142 8.157 1.00 97.06 95 ILE A O 1
ATOM 759 N N . ARG A 1 96 ? -0.476 -2.345 6.694 1.00 95.69 96 ARG A N 1
ATOM 760 C CA . ARG A 1 96 ? -1.495 -3.372 6.891 1.00 95.69 96 ARG A CA 1
ATOM 761 C C . ARG A 1 96 ? -1.867 -3.969 5.544 1.00 95.69 96 ARG A C 1
ATOM 763 O O . ARG A 1 96 ? -2.447 -3.273 4.716 1.00 95.69 96 ARG A O 1
ATOM 770 N N . ARG A 1 97 ? -1.588 -5.255 5.353 1.00 95.75 97 ARG A N 1
ATOM 771 C CA . ARG A 1 97 ? -2.093 -6.025 4.209 1.00 95.75 97 ARG A CA 1
ATOM 772 C C . ARG A 1 97 ? -3.601 -6.220 4.312 1.00 95.75 97 ARG A C 1
ATOM 774 O O . ARG A 1 97 ? -4.168 -6.192 5.408 1.00 95.75 97 ARG A O 1
ATOM 781 N N . PHE A 1 98 ? -4.263 -6.460 3.185 1.00 92.19 98 PHE A N 1
ATOM 782 C CA . PHE A 1 98 ? -5.715 -6.674 3.169 1.00 92.19 98 PHE A CA 1
ATOM 783 C C . PHE A 1 98 ? -6.161 -7.947 3.902 1.00 92.19 98 PHE A C 1
ATOM 785 O O . PHE A 1 98 ? -7.278 -7.988 4.415 1.00 92.19 98 PHE A O 1
ATOM 792 N N . ASP A 1 99 ? -5.273 -8.934 4.055 1.00 90.69 99 ASP A N 1
ATOM 793 C CA . ASP A 1 99 ? -5.497 -10.113 4.905 1.00 90.69 99 ASP A CA 1
ATOM 794 C C . ASP A 1 99 ? -5.458 -9.806 6.423 1.00 90.69 99 ASP A C 1
ATOM 796 O O . ASP A 1 99 ? -5.817 -10.651 7.245 1.00 90.69 99 ASP A O 1
ATOM 800 N N . GLY A 1 100 ? -5.070 -8.582 6.803 1.00 89.38 100 GLY A N 1
ATOM 801 C CA . GLY A 1 100 ? -4.950 -8.115 8.183 1.00 89.38 100 GLY A CA 1
ATOM 802 C C . GLY A 1 100 ? -3.539 -8.205 8.769 1.00 89.38 100 GLY A C 1
ATOM 803 O O . GLY A 1 100 ? -3.338 -7.746 9.893 1.00 89.38 100 GLY A O 1
ATOM 804 N N . THR A 1 101 ? -2.563 -8.745 8.035 1.00 93.38 101 THR A N 1
ATOM 805 C CA . THR A 1 101 ? -1.161 -8.812 8.465 1.00 93.38 101 THR A CA 1
ATOM 806 C C . THR A 1 101 ? -0.588 -7.411 8.654 1.00 93.38 101 THR A C 1
ATOM 808 O O . THR A 1 101 ? -0.734 -6.541 7.793 1.00 93.38 101 THR A O 1
ATOM 811 N N . LEU A 1 102 ? 0.101 -7.202 9.775 1.00 95.44 102 LEU A N 1
ATOM 812 C CA . LEU A 1 102 ? 0.756 -5.943 10.119 1.00 95.44 102 LEU A CA 1
ATOM 813 C C . LEU A 1 102 ? 2.264 -6.054 9.905 1.00 95.44 102 LEU A C 1
ATOM 815 O O . LEU A 1 102 ? 2.892 -7.013 10.351 1.00 95.44 102 LEU A O 1
ATOM 819 N N . ILE A 1 103 ? 2.850 -5.053 9.255 1.00 96.38 103 ILE A N 1
ATOM 820 C CA . ILE A 1 103 ? 4.284 -4.988 8.975 1.00 96.38 103 ILE A CA 1
ATOM 821 C C . ILE A 1 103 ? 4.829 -3.664 9.504 1.00 96.38 103 ILE A C 1
ATOM 823 O O . ILE A 1 103 ? 4.326 -2.590 9.175 1.00 96.38 103 ILE A O 1
ATOM 827 N N . LYS A 1 104 ? 5.899 -3.746 10.297 1.00 96.56 104 LYS A N 1
ATOM 828 C CA . LYS A 1 104 ? 6.762 -2.609 10.628 1.00 96.56 104 LYS A CA 1
ATOM 829 C C . LYS A 1 104 ? 8.053 -2.734 9.827 1.00 96.56 104 LYS A C 1
ATOM 831 O O . LYS A 1 104 ? 8.726 -3.759 9.913 1.00 96.56 104 LYS A O 1
ATOM 836 N N . SER A 1 105 ? 8.434 -1.687 9.102 1.00 95.50 105 SER A N 1
ATOM 837 C CA . SER A 1 105 ? 9.714 -1.642 8.387 1.00 95.50 105 SER A CA 1
ATOM 838 C C . SER A 1 105 ? 10.336 -0.252 8.439 1.00 95.50 105 SER A C 1
ATOM 840 O O . SER A 1 105 ? 9.643 0.749 8.579 1.00 95.50 105 SER A O 1
ATOM 842 N N . ASN A 1 106 ? 11.660 -0.199 8.342 1.00 94.25 106 ASN A N 1
ATOM 843 C CA . ASN A 1 106 ? 12.430 1.021 8.117 1.00 94.25 106 ASN A CA 1
ATOM 844 C C . ASN A 1 106 ? 13.307 0.917 6.860 1.00 94.25 106 ASN A C 1
ATOM 846 O O . ASN A 1 106 ? 14.300 1.623 6.744 1.00 94.25 106 ASN A O 1
ATOM 850 N N . ASN A 1 107 ? 13.006 -0.028 5.972 1.00 94.06 107 ASN A N 1
ATOM 851 C CA . ASN A 1 107 ? 13.795 -0.313 4.782 1.00 94.06 107 ASN A CA 1
ATOM 852 C C . ASN A 1 107 ? 12.846 -0.583 3.609 1.00 94.06 107 ASN A C 1
ATOM 854 O O . ASN A 1 107 ? 12.693 -1.718 3.157 1.00 94.06 107 ASN A O 1
ATOM 858 N N . ILE A 1 108 ? 12.153 0.469 3.175 1.00 95.62 108 ILE A N 1
ATOM 859 C CA . ILE A 1 108 ? 11.171 0.408 2.089 1.00 95.62 108 ILE A CA 1
ATOM 860 C C . ILE A 1 108 ? 11.724 1.127 0.866 1.00 95.62 108 ILE A C 1
ATOM 862 O O . ILE A 1 108 ? 12.159 2.271 0.959 1.00 95.62 108 ILE A O 1
ATOM 866 N N . TRP A 1 109 ? 11.688 0.463 -0.286 1.00 96.25 109 TRP A N 1
ATOM 867 C CA . TRP A 1 109 ? 12.166 1.018 -1.548 1.00 96.25 109 TRP A CA 1
ATOM 868 C C . TRP A 1 109 ? 10.996 1.286 -2.475 1.00 96.25 109 TRP A C 1
ATOM 870 O O . TRP A 1 109 ? 10.369 0.358 -2.982 1.00 96.25 109 TRP A O 1
ATOM 880 N N . HIS A 1 110 ? 10.724 2.563 -2.711 1.00 96.50 110 HIS A N 1
ATOM 881 C CA . HIS A 1 110 ? 9.737 2.998 -3.685 1.00 96.50 110 HIS A CA 1
ATOM 882 C C . HIS A 1 110 ? 10.268 2.779 -5.109 1.00 96.50 110 HIS A C 1
ATOM 884 O O . HIS A 1 110 ? 11.306 3.332 -5.467 1.00 96.50 110 HIS A O 1
ATOM 890 N N . GLN A 1 111 ? 9.575 1.960 -5.902 1.00 96.31 111 GLN A N 1
ATOM 891 C CA . GLN A 1 111 ? 9.948 1.651 -7.288 1.00 96.31 111 GLN A CA 1
ATOM 892 C C . GLN A 1 111 ? 9.285 2.592 -8.305 1.00 96.31 111 GLN A C 1
ATOM 894 O O . GLN A 1 111 ? 9.723 2.656 -9.450 1.00 96.31 111 GLN A O 1
ATOM 899 N N . GLY A 1 112 ? 8.250 3.331 -7.895 1.00 96.31 112 GLY A N 1
ATOM 900 C CA . GLY A 1 112 ? 7.547 4.303 -8.728 1.00 96.31 112 GLY A CA 1
ATOM 901 C C . GLY A 1 112 ? 6.030 4.122 -8.732 1.00 96.31 112 GLY A C 1
ATOM 902 O O . GLY A 1 112 ? 5.488 3.151 -8.198 1.00 96.31 112 GLY A O 1
ATOM 903 N N . GLU A 1 113 ? 5.355 5.074 -9.376 1.00 97.38 113 GLU A N 1
ATOM 904 C CA . GLU A 1 113 ? 3.915 5.027 -9.635 1.00 97.38 113 GLU A CA 1
ATOM 905 C C . GLU A 1 113 ? 3.599 4.093 -10.814 1.00 97.38 113 GLU A C 1
ATOM 907 O O . GLU A 1 113 ? 4.194 4.193 -11.895 1.00 97.38 113 GLU A O 1
ATOM 912 N N . ILE A 1 114 ? 2.622 3.213 -10.607 1.00 97.75 114 ILE A N 1
ATOM 913 C CA . ILE A 1 114 ? 2.129 2.239 -11.575 1.00 97.75 114 ILE A CA 1
ATOM 914 C C . ILE A 1 114 ? 1.254 2.954 -12.623 1.00 97.75 114 ILE A C 1
ATOM 916 O O . ILE A 1 114 ? 0.231 3.558 -12.271 1.00 97.75 114 ILE A O 1
ATOM 920 N N . PRO A 1 115 ? 1.591 2.855 -13.925 1.00 96.81 115 PRO A N 1
ATOM 921 C CA . PRO A 1 115 ? 0.786 3.413 -15.004 1.00 96.81 115 PRO A CA 1
ATOM 922 C C . PRO A 1 115 ? -0.625 2.832 -15.030 1.00 96.81 115 PRO A C 1
ATOM 924 O O . PRO A 1 115 ? -0.824 1.644 -14.783 1.00 96.81 115 PRO A O 1
ATOM 927 N N . GLU A 1 116 ? -1.601 3.655 -15.413 1.00 96.06 116 GLU A N 1
ATOM 928 C CA . GLU A 1 116 ? -3.026 3.307 -15.384 1.00 96.06 116 GLU A CA 1
ATOM 929 C C . GLU A 1 116 ? -3.352 1.972 -16.076 1.00 96.06 116 GLU A C 1
ATOM 931 O O . GLU A 1 116 ? -4.054 1.133 -15.511 1.00 96.06 116 GLU A O 1
ATOM 936 N N . HIS A 1 117 ? -2.769 1.722 -17.251 1.00 95.50 117 HIS A N 1
ATOM 937 C CA . HIS A 1 117 ? -2.977 0.493 -18.025 1.00 95.50 117 HIS A CA 1
ATOM 938 C C . HIS A 1 117 ? -2.395 -0.777 -17.369 1.00 95.50 117 HIS A C 1
ATOM 940 O O . HIS A 1 117 ? -2.747 -1.885 -17.774 1.00 95.50 117 HIS A O 1
ATOM 946 N N . PHE A 1 118 ? -1.564 -0.646 -16.328 1.00 97.38 118 PHE A N 1
ATOM 947 C CA . PHE A 1 118 ? -1.060 -1.765 -15.522 1.00 97.38 118 PHE A CA 1
ATOM 948 C C . PHE A 1 118 ? -1.760 -1.924 -14.168 1.00 97.38 118 PHE A C 1
ATOM 950 O O . PHE A 1 118 ? -1.670 -2.999 -13.578 1.00 97.38 118 PHE A O 1
ATOM 957 N N . ARG A 1 119 ? -2.520 -0.928 -13.684 1.00 95.25 119 ARG A N 1
ATOM 958 C CA . ARG A 1 119 ? -3.145 -0.962 -12.342 1.00 95.25 119 ARG A CA 1
ATOM 959 C C . ARG A 1 119 ? -4.083 -2.153 -12.127 1.00 95.25 119 ARG A C 1
ATOM 961 O O . ARG A 1 119 ? -4.207 -2.647 -11.017 1.00 95.25 119 ARG A O 1
ATOM 968 N N . LYS A 1 120 ? -4.713 -2.670 -13.189 1.00 96.25 120 LYS A N 1
ATOM 969 C CA . LYS A 1 120 ? -5.540 -3.891 -13.104 1.00 96.25 120 LYS A CA 1
ATOM 970 C C . LYS A 1 120 ? -4.725 -5.160 -12.825 1.00 96.25 120 LYS A C 1
ATOM 972 O O . LYS A 1 120 ? -5.253 -6.090 -12.231 1.00 96.25 120 LYS A O 1
ATOM 977 N N . GLN A 1 121 ? -3.479 -5.211 -13.290 1.00 97.19 121 GLN A N 1
ATOM 978 C CA . GLN A 1 121 ? -2.575 -6.354 -13.104 1.00 97.19 121 GLN A CA 1
ATOM 979 C C . GLN A 1 121 ? -1.789 -6.249 -11.793 1.00 97.19 121 GLN A C 1
ATOM 981 O O . GLN A 1 121 ? -1.361 -7.262 -11.251 1.00 97.19 121 GLN A O 1
ATOM 986 N N . LEU A 1 122 ? -1.630 -5.028 -11.281 1.00 96.62 122 LEU A N 1
ATOM 987 C CA . LEU A 1 122 ? -0.984 -4.718 -10.012 1.00 96.62 122 LEU A CA 1
ATOM 988 C C . LEU A 1 122 ? -1.982 -3.989 -9.095 1.00 96.62 122 LEU A C 1
ATOM 990 O O . LEU A 1 122 ? -1.850 -2.778 -8.905 1.00 96.62 122 LEU A O 1
ATOM 994 N N . PRO A 1 123 ? -3.017 -4.686 -8.585 1.00 96.25 123 PRO A N 1
ATOM 995 C CA . PRO A 1 123 ? -3.950 -4.092 -7.636 1.00 96.25 123 PRO A CA 1
ATOM 996 C C . PRO A 1 123 ? -3.256 -3.811 -6.300 1.00 96.25 123 PRO A C 1
ATOM 998 O O . PRO A 1 123 ? -2.282 -4.482 -5.954 1.00 96.25 123 PRO A O 1
ATOM 1001 N N . ASP A 1 124 ? -3.796 -2.864 -5.531 1.00 96.81 124 ASP A N 1
ATOM 1002 C CA . ASP A 1 124 ? -3.334 -2.608 -4.166 1.00 96.81 124 ASP A CA 1
ATOM 1003 C C . ASP A 1 124 ? -3.392 -3.895 -3.319 1.00 96.81 124 ASP A C 1
ATOM 1005 O O . ASP A 1 124 ? -4.336 -4.686 -3.407 1.00 96.81 124 ASP A O 1
ATOM 1009 N N . THR A 1 125 ? -2.375 -4.097 -2.486 1.00 97.00 125 THR A N 1
ATOM 1010 C CA . THR A 1 125 ? -2.226 -5.259 -1.593 1.00 97.00 125 THR A CA 1
ATOM 1011 C C . THR A 1 125 ? -2.289 -4.871 -0.119 1.00 97.00 125 THR A C 1
ATOM 1013 O O . THR A 1 125 ? -2.546 -5.714 0.752 1.00 97.00 125 THR A O 1
ATOM 1016 N N . ALA A 1 126 ? -2.049 -3.594 0.178 1.00 96.75 126 ALA A N 1
ATOM 1017 C CA . ALA A 1 126 ? -1.924 -3.092 1.531 1.00 96.75 126 ALA A CA 1
ATOM 1018 C C . ALA A 1 126 ? -2.250 -1.595 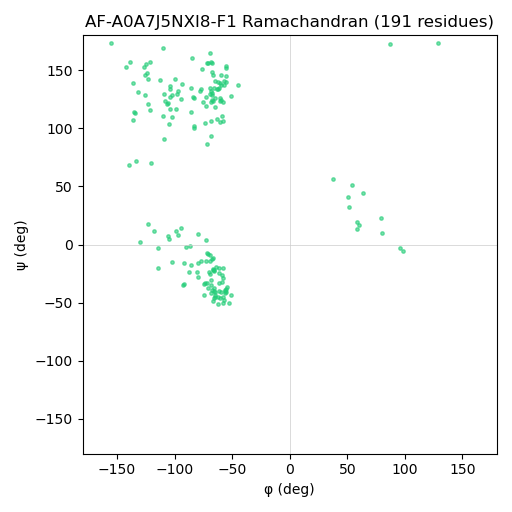1.634 1.00 96.75 126 ALA A C 1
ATOM 1020 O O . ALA A 1 126 ? -2.443 -0.899 0.642 1.00 96.75 126 ALA A O 1
ATOM 1021 N N . ASN A 1 127 ? -2.289 -1.096 2.868 1.00 96.38 127 ASN A N 1
ATOM 1022 C CA . ASN A 1 127 ? -2.396 0.321 3.197 1.00 96.38 127 ASN A CA 1
ATOM 1023 C C . ASN A 1 127 ? -1.280 0.731 4.151 1.00 96.38 127 ASN A C 1
ATOM 1025 O O . ASN A 1 127 ? -0.837 -0.066 4.987 1.00 96.38 127 ASN A O 1
ATOM 1029 N N . PHE A 1 128 ? -0.897 2.003 4.105 1.00 96.38 128 PHE A N 1
ATOM 1030 C CA . PHE A 1 128 ? -0.108 2.598 5.172 1.00 96.38 128 PHE A CA 1
ATOM 1031 C C . PHE A 1 128 ? -0.980 2.903 6.393 1.00 96.38 128 PHE A C 1
ATOM 1033 O O . PHE A 1 128 ? -2.167 3.212 6.296 1.00 96.38 128 PHE A O 1
ATOM 1040 N N . LEU A 1 129 ? -0.360 2.860 7.567 1.00 95.62 129 LEU A N 1
ATOM 1041 C CA . LEU A 1 129 ? -0.965 3.192 8.848 1.00 95.62 129 LEU A CA 1
ATOM 1042 C C . LEU A 1 129 ? -0.212 4.334 9.530 1.00 95.62 129 LEU A C 1
ATOM 1044 O O . LEU A 1 129 ? 0.984 4.554 9.319 1.00 95.62 129 LEU A O 1
ATOM 1048 N N . SER A 1 130 ? -0.907 5.032 10.427 1.00 93.56 130 SER A N 1
ATOM 1049 C CA . SER A 1 130 ? -0.227 5.814 11.459 1.00 93.56 130 SER A CA 1
ATOM 1050 C C . SER A 1 130 ? 0.410 4.883 12.504 1.00 93.56 130 SER A C 1
ATOM 1052 O O . SER A 1 130 ? -0.060 3.761 12.712 1.00 93.56 130 SER A O 1
ATOM 1054 N N . LEU A 1 131 ? 1.439 5.358 13.219 1.00 93.69 131 LEU A N 1
ATOM 1055 C CA . LEU A 1 131 ? 2.013 4.624 14.357 1.00 93.69 131 LEU A CA 1
ATOM 1056 C C . LEU A 1 131 ? 0.937 4.289 15.405 1.00 93.69 131 LEU A C 1
ATOM 1058 O O . LEU A 1 131 ? 0.922 3.183 15.940 1.00 93.69 131 LEU A O 1
ATOM 1062 N N . ILE A 1 132 ? 0.022 5.223 15.682 1.00 91.94 132 ILE A N 1
ATOM 1063 C CA . ILE A 1 132 ? -1.048 5.046 16.674 1.00 91.94 132 ILE A CA 1
ATOM 1064 C C . ILE A 1 132 ? -1.971 3.898 16.252 1.00 91.94 132 ILE A C 1
ATOM 1066 O O . ILE A 1 132 ? -2.197 2.973 17.031 1.00 91.94 132 ILE A O 1
ATOM 1070 N N . THR A 1 133 ? -2.454 3.922 15.009 1.00 93.12 133 THR A N 1
ATOM 1071 C CA . THR A 1 133 ? -3.329 2.886 14.441 1.00 93.12 133 THR A CA 1
ATOM 1072 C C . THR A 1 133 ? -2.637 1.524 14.434 1.00 93.12 133 THR A C 1
ATOM 1074 O O . THR A 1 133 ? -3.208 0.537 14.894 1.00 93.12 133 THR A O 1
ATOM 1077 N N . TYR A 1 134 ? -1.377 1.473 13.989 1.00 94.81 134 TYR A N 1
ATOM 1078 C CA . TYR A 1 134 ? -0.570 0.253 14.016 1.00 94.81 134 TYR A CA 1
ATOM 1079 C C . TYR A 1 134 ? -0.425 -0.305 15.431 1.00 94.81 134 TYR A C 1
ATOM 1081 O O . TYR A 1 134 ? -0.604 -1.498 15.643 1.00 94.81 134 TYR A O 1
ATOM 1089 N N . THR A 1 135 ? -0.143 0.554 16.411 1.00 93.56 135 THR A N 1
ATOM 1090 C CA . THR A 1 135 ? 0.060 0.147 17.807 1.00 93.56 135 THR A CA 1
ATOM 1091 C C . THR A 1 135 ? -1.225 -0.423 18.399 1.00 93.56 135 THR A C 1
ATOM 1093 O O . THR A 1 135 ? -1.192 -1.484 19.018 1.00 93.56 135 THR A O 1
ATOM 1096 N N . LYS A 1 136 ? -2.372 0.225 18.148 1.00 91.44 136 LYS A N 1
ATOM 1097 C CA . LYS A 1 136 ? -3.690 -0.288 18.551 1.00 91.44 136 LYS A CA 1
ATOM 1098 C C . LYS A 1 136 ? -3.945 -1.685 17.978 1.00 91.44 136 LYS A C 1
ATOM 1100 O O . LYS A 1 136 ? -4.360 -2.571 18.716 1.00 91.44 136 LYS A O 1
ATOM 1105 N N . LEU A 1 137 ? -3.687 -1.883 16.684 1.00 92.62 137 LEU A N 1
ATOM 1106 C CA . LEU A 1 137 ? -3.907 -3.166 16.008 1.00 92.62 137 LEU A CA 1
ATOM 1107 C C . LEU A 1 137 ? -2.900 -4.244 16.437 1.00 92.62 137 LEU A C 1
ATOM 1109 O O . LEU A 1 137 ? -3.270 -5.404 16.570 1.00 92.62 137 LEU A O 1
ATOM 1113 N N . SER A 1 138 ? -1.640 -3.873 16.667 1.00 93.06 138 SER A N 1
ATOM 1114 C CA . SER A 1 138 ? -0.574 -4.807 17.041 1.00 93.06 138 SER A CA 1
ATOM 1115 C C . SER A 1 138 ? -0.686 -5.284 18.488 1.00 93.06 138 SER A C 1
ATOM 1117 O O . SER A 1 138 ? -0.307 -6.416 18.772 1.00 93.06 138 SER A O 1
ATOM 1119 N N . ASN A 1 139 ? -1.156 -4.432 19.402 1.00 92.94 139 ASN A N 1
ATOM 1120 C CA . ASN A 1 139 ? -1.271 -4.777 20.822 1.00 92.94 139 ASN A CA 1
ATOM 1121 C C . ASN A 1 139 ? -2.522 -5.599 21.133 1.00 92.94 139 ASN A C 1
ATOM 1123 O O . ASN A 1 139 ? -2.562 -6.299 22.141 1.00 92.94 139 ASN A O 1
ATOM 1127 N N . ASP A 1 140 ? -3.540 -5.498 20.284 1.00 89.62 140 ASP A N 1
ATOM 1128 C CA . ASP A 1 140 ? -4.803 -6.189 20.468 1.00 89.62 140 ASP A CA 1
ATOM 1129 C C . ASP A 1 140 ? -5.257 -6.799 19.132 1.00 89.62 140 ASP A C 1
ATOM 1131 O O . ASP A 1 140 ? -5.707 -6.056 18.253 1.00 89.62 140 ASP A O 1
ATOM 1135 N N . PRO A 1 141 ? -5.179 -8.133 18.962 1.00 85.19 141 PRO A N 1
ATOM 1136 C CA . PRO A 1 141 ? -5.626 -8.823 17.756 1.00 85.19 141 PRO A CA 1
ATOM 1137 C C . PRO A 1 141 ? -7.151 -9.033 17.707 1.00 85.19 141 PRO A C 1
ATOM 1139 O O . PRO A 1 141 ? -7.636 -9.760 16.837 1.00 85.19 141 PRO A O 1
ATOM 1142 N N . HIS A 1 142 ? -7.919 -8.436 18.627 1.00 89.38 142 HIS A N 1
ATOM 1143 C CA . HIS A 1 142 ? -9.367 -8.587 18.700 1.00 89.38 142 HIS A CA 1
ATOM 1144 C C . HIS A 1 142 ? -10.059 -8.318 17.357 1.00 89.38 142 HIS A C 1
ATOM 1146 O O . HIS A 1 142 ?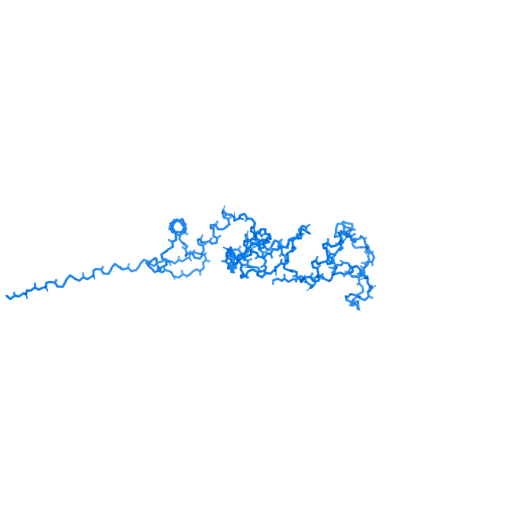 -9.901 -7.254 16.743 1.00 89.38 142 HIS A O 1
ATOM 1152 N N . LYS A 1 143 ? -10.891 -9.282 16.952 1.00 91.38 143 LYS A N 1
ATOM 1153 C CA . LYS A 1 143 ? -11.850 -9.160 15.854 1.00 91.38 143 LYS A CA 1
ATOM 1154 C C . LYS A 1 143 ? -13.245 -8.949 16.435 1.00 91.38 143 LYS A C 1
ATOM 1156 O O . LYS A 1 143 ? -13.695 -9.716 17.283 1.00 91.38 143 LYS A O 1
ATOM 1161 N N . CYS A 1 144 ? -13.924 -7.913 15.960 1.00 94.12 144 CYS A N 1
ATOM 1162 C CA . CYS A 1 144 ? -15.261 -7.552 16.403 1.00 94.12 144 CYS A CA 1
ATOM 1163 C C . CYS A 1 144 ? -16.317 -8.334 15.610 1.00 94.12 144 CYS A C 1
ATOM 1165 O O . CYS A 1 144 ? -16.259 -8.413 14.384 1.00 94.12 144 CYS A O 1
ATOM 1167 N N . HIS A 1 145 ? -17.309 -8.873 16.317 1.00 95.31 145 HIS A N 1
ATOM 1168 C CA . HIS A 1 145 ? -18.428 -9.633 15.748 1.00 95.31 145 HIS A CA 1
ATOM 1169 C C . HIS A 1 145 ? -19.792 -8.972 16.016 1.00 95.31 145 HIS A C 1
ATOM 1171 O O . HIS A 1 145 ? -20.838 -9.588 15.816 1.00 95.31 145 HIS A O 1
ATOM 1177 N N . ALA A 1 146 ? -19.804 -7.721 16.487 1.00 94.62 146 ALA A N 1
ATOM 1178 C CA . ALA A 1 146 ? -21.019 -7.010 16.869 1.00 94.62 146 ALA A CA 1
ATOM 1179 C C . ALA A 1 146 ? -21.856 -6.623 15.634 1.00 94.62 146 ALA A C 1
ATOM 1181 O O . ALA A 1 146 ? -21.735 -5.522 15.111 1.00 94.62 146 ALA A O 1
ATOM 1182 N N . LYS A 1 147 ? -22.728 -7.518 15.152 1.00 94.12 147 LYS A N 1
ATOM 1183 C CA . LYS A 1 147 ? -23.570 -7.268 13.962 1.00 94.12 147 LYS A CA 1
ATOM 1184 C C . LYS A 1 147 ? -24.539 -6.086 14.112 1.00 94.12 147 LYS A C 1
ATOM 1186 O O . LYS A 1 147 ? -24.950 -5.518 13.109 1.00 94.12 147 LYS A O 1
ATOM 1191 N N . GLY A 1 148 ? -24.906 -5.730 15.345 1.00 94.25 148 GLY A N 1
ATOM 1192 C CA . GLY A 1 148 ? -25.793 -4.599 15.638 1.00 94.25 148 GLY A CA 1
ATOM 1193 C C . GLY A 1 148 ? -25.120 -3.225 15.602 1.00 94.25 148 GLY A C 1
ATOM 1194 O O . GLY A 1 148 ? -25.834 -2.232 15.505 1.00 94.25 148 GLY A O 1
ATOM 1195 N N . CYS A 1 149 ? -23.784 -3.182 15.638 1.00 95.19 149 CYS A N 1
ATOM 1196 C CA . CYS A 1 149 ? -22.974 -1.962 15.635 1.00 95.19 149 CYS A CA 1
ATOM 1197 C C . CYS A 1 149 ? -23.255 -1.140 14.369 1.00 95.19 149 CYS A C 1
ATOM 1199 O O . CYS A 1 149 ? -23.143 -1.647 13.244 1.00 95.19 149 CYS A O 1
ATOM 1201 N N . TRP A 1 150 ? -23.647 0.118 14.541 1.00 96.06 150 TRP A N 1
ATOM 1202 C CA . TRP A 1 150 ? -23.846 1.073 13.451 1.00 96.06 150 TRP A CA 1
ATOM 1203 C C . TRP A 1 150 ? -22.526 1.494 12.798 1.00 96.06 150 TRP A C 1
ATOM 1205 O O . TRP A 1 150 ? -22.503 1.793 11.605 1.00 96.06 150 TRP A O 1
ATOM 1215 N N . ASP A 1 151 ? -21.406 1.392 13.517 1.00 95.94 151 ASP A N 1
ATOM 1216 C CA . ASP A 1 151 ? -20.067 1.700 12.995 1.00 95.94 151 ASP A CA 1
ATOM 1217 C C . ASP A 1 151 ? -19.374 0.532 12.273 1.00 95.94 151 ASP A C 1
ATOM 1219 O O . ASP A 1 151 ? -18.262 0.683 11.760 1.00 95.94 151 ASP A O 1
ATOM 1223 N N . ARG A 1 152 ? -20.007 -0.645 12.201 1.00 94.75 152 ARG A N 1
ATOM 1224 C CA . ARG A 1 152 ? -19.353 -1.901 11.794 1.00 94.75 152 ARG A CA 1
ATOM 1225 C C . ARG A 1 152 ? -18.671 -1.857 10.423 1.00 94.75 152 ARG A C 1
ATOM 1227 O O . ARG A 1 152 ? -17.565 -2.365 10.289 1.00 94.75 152 ARG A O 1
ATOM 1234 N N . TYR A 1 153 ? -19.266 -1.206 9.421 1.00 93.94 153 TYR A N 1
ATOM 1235 C CA . TYR A 1 153 ? -18.661 -1.102 8.082 1.00 93.94 153 TYR A CA 1
ATOM 1236 C C . TYR A 1 153 ? -17.533 -0.071 8.001 1.00 93.94 153 TYR A C 1
ATOM 1238 O O . TYR A 1 153 ? -16.765 -0.087 7.046 1.00 93.94 153 TYR A O 1
ATOM 1246 N N . ASN A 1 154 ? -17.413 0.792 9.010 1.00 94.62 154 ASN A N 1
ATOM 1247 C CA . ASN A 1 154 ? -16.361 1.794 9.117 1.00 94.62 154 ASN A CA 1
ATOM 1248 C C . ASN A 1 154 ? -15.292 1.409 10.150 1.00 94.62 154 ASN A C 1
ATOM 1250 O O . ASN A 1 154 ? -14.379 2.192 10.392 1.00 94.62 154 ASN A O 1
ATOM 1254 N N . CYS A 1 155 ? -15.369 0.214 10.745 1.00 94.19 155 CYS A N 1
ATOM 1255 C CA . CYS A 1 155 ? -14.430 -0.258 11.756 1.00 94.19 155 CYS A CA 1
ATOM 1256 C C . CYS A 1 155 ? -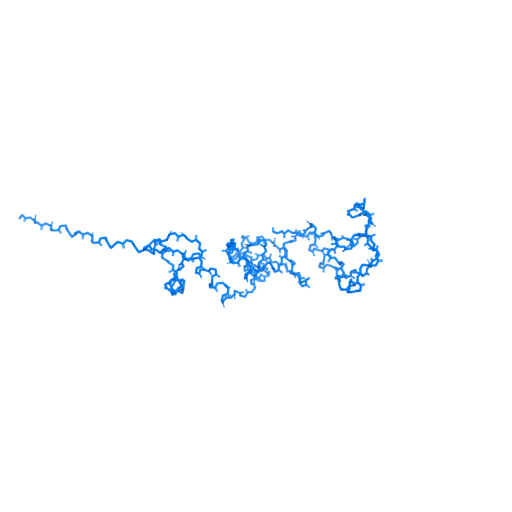13.469 -1.316 11.195 1.00 94.19 155 CYS A C 1
ATOM 1258 O O . CYS A 1 155 ? -13.896 -2.403 10.810 1.00 94.19 155 CYS A O 1
ATOM 1260 N N . LEU A 1 156 ? -12.154 -1.073 11.259 1.00 92.19 156 LEU A N 1
ATOM 1261 C CA . LEU A 1 156 ? -11.123 -2.022 10.800 1.00 92.19 156 LEU A CA 1
ATOM 1262 C C . LEU A 1 156 ? -11.113 -3.360 11.547 1.00 92.19 156 LEU A C 1
ATOM 1264 O O . LEU A 1 156 ? -10.548 -4.335 11.048 1.00 92.19 156 LEU A O 1
ATOM 1268 N N . ARG A 1 157 ? -11.696 -3.414 12.749 1.00 92.50 157 ARG A N 1
ATOM 1269 C CA . ARG A 1 157 ? -11.788 -4.646 13.544 1.00 92.50 157 ARG A CA 1
ATOM 1270 C C . ARG A 1 157 ? -12.998 -5.492 13.196 1.00 92.50 157 ARG A C 1
ATOM 1272 O O . ARG A 1 157 ? -13.037 -6.653 13.604 1.00 92.50 157 ARG A O 1
ATOM 1279 N N . TYR A 1 158 ? -14.001 -4.926 12.529 1.00 94.56 158 TYR A N 1
ATOM 1280 C CA . TYR A 1 158 ? -15.228 -5.656 12.265 1.00 94.56 158 TYR A CA 1
ATOM 1281 C C . TYR A 1 158 ? -14.976 -6.800 11.292 1.00 94.56 158 TYR A C 1
ATOM 1283 O O . TYR A 1 158 ? -14.395 -6.640 10.219 1.00 94.56 158 TYR A O 1
ATOM 1291 N N . ASN A 1 159 ? -15.425 -7.984 11.684 1.00 93.50 159 ASN A N 1
ATOM 1292 C CA . ASN A 1 159 ? -15.314 -9.159 10.857 1.00 93.50 159 ASN A CA 1
ATOM 1293 C C . ASN A 1 159 ? -16.471 -9.210 9.851 1.00 93.50 159 ASN A C 1
ATOM 1295 O O . ASN A 1 159 ? -17.565 -9.677 10.171 1.00 93.50 159 ASN A O 1
ATOM 1299 N N . LEU A 1 160 ? -16.199 -8.800 8.610 1.00 91.81 160 LEU A N 1
ATOM 1300 C CA . LEU A 1 160 ? -17.173 -8.820 7.513 1.00 91.81 160 LEU A CA 1
ATOM 1301 C C . LEU A 1 160 ? -17.760 -10.213 7.227 1.00 91.81 160 LEU A C 1
ATOM 1303 O O . LEU A 1 160 ? -18.850 -10.305 6.670 1.00 91.81 160 LEU A O 1
ATOM 1307 N N . SER A 1 161 ? -17.115 -11.310 7.650 1.00 92.56 161 SER A N 1
ATOM 1308 C CA . SER A 1 161 ? -17.696 -12.653 7.486 1.00 92.56 161 SER A CA 1
ATOM 1309 C C . SER A 1 161 ? -18.961 -12.889 8.324 1.00 92.56 161 SER A C 1
ATOM 1311 O O . SER A 1 161 ? -19.687 -13.861 8.094 1.00 92.56 161 SER A O 1
ATOM 1313 N N . CYS A 1 162 ? -19.267 -11.990 9.264 1.00 92.81 162 CYS A N 1
ATOM 1314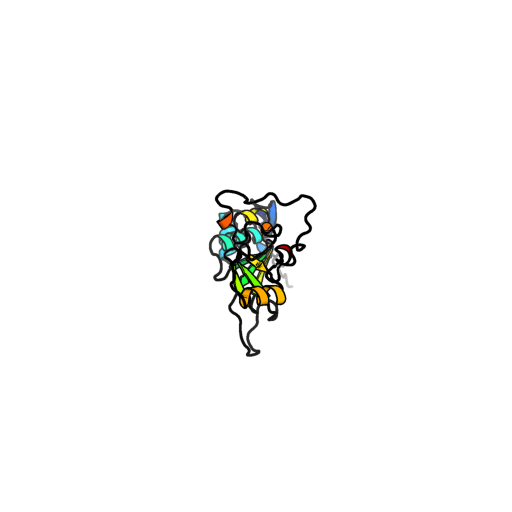 C CA . CYS A 1 162 ? -20.533 -11.972 9.988 1.00 92.81 162 CYS A CA 1
ATOM 1315 C C . CYS A 1 162 ? -21.737 -11.574 9.109 1.00 92.81 162 CYS A C 1
ATOM 1317 O O . CYS A 1 162 ? -22.871 -11.821 9.520 1.00 92.81 162 CYS A O 1
ATOM 1319 N N . GLU A 1 163 ? -21.510 -11.027 7.910 1.00 94.25 163 GLU A N 1
ATOM 1320 C CA . GLU A 1 163 ? -22.545 -10.504 7.000 1.00 94.25 163 GLU A CA 1
ATOM 1321 C C . GLU A 1 163 ? -22.946 -11.477 5.884 1.00 94.25 163 GLU A C 1
ATOM 1323 O O . GLU A 1 163 ? -23.647 -11.098 4.949 1.00 94.25 163 GLU A O 1
ATOM 1328 N N . ARG A 1 164 ? -22.523 -12.745 5.976 1.00 93.31 164 ARG A N 1
ATOM 1329 C CA . ARG A 1 164 ? -22.845 -13.788 4.983 1.00 93.31 164 ARG A CA 1
ATOM 1330 C C . ARG A 1 164 ? -24.347 -13.948 4.733 1.00 93.31 164 ARG A C 1
ATOM 1332 O O . ARG A 1 164 ? -24.743 -14.142 3.592 1.00 93.31 164 ARG A O 1
ATOM 1339 N N . ASP A 1 165 ? -25.159 -13.804 5.777 1.00 94.00 165 ASP A N 1
ATOM 1340 C CA . ASP A 1 165 ? -26.624 -13.915 5.712 1.00 94.00 165 ASP A CA 1
ATOM 1341 C C . ASP A 1 165 ? -27.313 -12.548 5.533 1.00 94.00 165 ASP A C 1
ATOM 1343 O O . ASP A 1 165 ? -28.515 -12.406 5.755 1.00 94.00 165 ASP A O 1
ATOM 1347 N N . GLY A 1 166 ? -26.542 -11.521 5.169 1.00 92.69 166 GLY A N 1
ATOM 1348 C CA . GLY A 1 166 ? -26.994 -10.140 5.090 1.00 92.69 166 GLY A CA 1
ATOM 1349 C C . GLY A 1 166 ? -26.886 -9.364 6.413 1.00 92.69 166 GLY A C 1
ATOM 1350 O O . GLY A 1 166 ? -26.562 -9.930 7.470 1.00 92.69 166 GLY A O 1
ATOM 1351 N N . PRO A 1 167 ? -27.150 -8.044 6.344 1.00 93.81 167 PRO A N 1
ATOM 1352 C CA . PRO A 1 167 ? -27.033 -7.137 7.479 1.00 93.81 167 PRO A CA 1
ATOM 1353 C C . PRO A 1 167 ? -28.052 -7.471 8.570 1.00 93.81 167 PRO A C 1
ATOM 1355 O O . PRO A 1 167 ? -29.238 -7.635 8.295 1.00 93.81 167 PRO A O 1
ATOM 1358 N N . PHE A 1 168 ? -27.610 -7.496 9.831 1.00 93.75 168 PHE A N 1
ATOM 1359 C CA . PHE A 1 168 ? -28.512 -7.684 10.980 1.00 93.75 168 PHE A CA 1
ATOM 1360 C C . PHE A 1 168 ? -29.495 -6.521 11.157 1.00 93.75 168 PHE A C 1
ATOM 1362 O O . PHE A 1 168 ? -30.661 -6.728 11.479 1.00 93.75 168 PHE A O 1
ATOM 1369 N N . ASN A 1 169 ? -29.022 -5.290 10.958 1.00 94.00 169 ASN A N 1
ATOM 1370 C CA . ASN A 1 169 ? -29.833 -4.083 11.027 1.00 94.00 169 ASN A CA 1
ATOM 1371 C C . ASN A 1 169 ? -29.472 -3.103 9.903 1.00 94.00 169 ASN A C 1
ATOM 1373 O O . ASN A 1 169 ? -28.361 -3.105 9.363 1.00 94.00 169 ASN A O 1
ATOM 1377 N N . LYS A 1 170 ? -30.423 -2.228 9.570 1.00 94.81 170 LYS A N 1
ATOM 1378 C CA . LYS A 1 170 ? -30.182 -1.087 8.685 1.00 94.81 170 LYS A CA 1
ATOM 1379 C C . LYS A 1 170 ? -29.587 0.058 9.504 1.00 94.81 170 LYS A C 1
ATOM 1381 O O . LYS A 1 170 ? -30.180 0.456 10.503 1.00 94.81 170 LYS A O 1
ATOM 1386 N N . ILE A 1 171 ? -28.439 0.579 9.075 1.00 93.75 171 ILE A N 1
ATOM 1387 C CA . ILE A 1 171 ? -27.808 1.744 9.709 1.00 93.75 171 ILE A CA 1
ATOM 1388 C C . ILE A 1 171 ? -28.680 2.982 9.424 1.00 93.75 171 ILE A C 1
ATOM 1390 O O . ILE A 1 171 ? -29.050 3.190 8.260 1.00 93.75 171 ILE A O 1
ATOM 1394 N N . PRO A 1 172 ? -29.055 3.778 10.444 1.00 94.69 172 PRO A N 1
ATOM 1395 C CA . PRO A 1 172 ? -29.813 5.011 10.245 1.00 94.69 172 PRO A CA 1
ATOM 1396 C C . PRO A 1 172 ? -29.084 5.984 9.311 1.00 94.69 172 PRO A C 1
ATOM 1398 O O . PRO A 1 172 ? -27.871 6.146 9.395 1.00 94.69 172 PRO A O 1
ATOM 1401 N N . ALA A 1 173 ? -29.821 6.672 8.434 1.00 94.06 173 ALA A N 1
ATOM 1402 C CA . ALA A 1 173 ? -29.228 7.612 7.474 1.00 94.06 173 ALA A CA 1
ATOM 1403 C C . ALA A 1 173 ? -28.571 8.839 8.137 1.00 94.06 173 ALA A C 1
ATOM 1405 O O . ALA A 1 173 ? -27.724 9.483 7.532 1.00 94.06 173 ALA A O 1
ATOM 1406 N N . ASN A 1 174 ? -28.973 9.161 9.366 1.00 95.12 174 ASN A N 1
ATOM 1407 C CA . ASN A 1 174 ? -28.448 10.256 10.178 1.00 95.12 174 ASN A CA 1
ATOM 1408 C C . ASN A 1 174 ? -27.373 9.808 11.186 1.00 95.12 174 ASN A C 1
ATOM 1410 O O . ASN A 1 174 ? -27.016 10.596 12.056 1.00 95.12 174 ASN A O 1
ATOM 1414 N N . HIS A 1 175 ? -26.905 8.557 11.116 1.00 94.56 175 HIS A N 1
ATOM 1415 C CA . HIS A 1 175 ? -25.837 8.056 11.983 1.00 94.56 175 HIS A CA 1
ATOM 1416 C C . HIS A 1 175 ? -24.507 8.740 11.653 1.00 94.56 175 HIS A C 1
ATOM 1418 O O . HIS A 1 175 ? -24.103 8.755 10.486 1.00 94.56 175 HIS A O 1
ATOM 1424 N N . THR A 1 176 ? -23.806 9.252 12.667 1.00 94.56 176 THR A N 1
ATOM 1425 C CA . THR A 1 176 ? -22.439 9.758 12.494 1.00 94.56 176 THR A CA 1
ATOM 1426 C C . THR A 1 176 ? -21.446 8.680 12.898 1.00 94.56 176 THR A C 1
ATOM 1428 O O . THR A 1 176 ? -21.555 8.053 13.950 1.00 94.56 176 THR A O 1
ATOM 1431 N N . ILE A 1 177 ? -20.453 8.451 12.041 1.00 94.75 177 ILE A N 1
ATOM 1432 C CA . ILE A 1 177 ? -19.438 7.420 12.264 1.00 94.75 177 ILE A CA 1
ATOM 1433 C C . ILE A 1 177 ? -18.679 7.711 13.566 1.00 94.75 177 ILE A C 1
ATOM 1435 O O . ILE A 1 177 ? -18.055 8.764 13.694 1.00 94.75 177 ILE A O 1
ATOM 1439 N N . GLY A 1 178 ? -18.670 6.745 14.481 1.00 92.88 178 GLY A N 1
ATOM 1440 C CA . GLY A 1 178 ? -18.025 6.824 15.790 1.00 92.88 178 GLY A CA 1
ATOM 1441 C C . GLY A 1 178 ? -18.967 7.176 16.945 1.00 92.88 178 GLY A C 1
ATOM 1442 O O . GLY A 1 178 ? -18.530 7.115 18.096 1.00 92.88 178 GLY A O 1
ATOM 1443 N N . ASP A 1 179 ? -20.240 7.494 16.682 1.00 93.56 179 ASP A N 1
ATOM 1444 C CA . ASP A 1 179 ? -21.210 7.888 17.719 1.00 93.56 179 ASP A CA 1
ATOM 1445 C C . ASP A 1 179 ? -21.502 6.772 18.735 1.00 93.56 179 ASP A C 1
ATOM 1447 O O . ASP A 1 179 ? -21.931 7.047 19.858 1.00 93.56 179 ASP A O 1
ATOM 1451 N N . GLU A 1 180 ? -21.219 5.508 18.401 1.00 91.50 180 GLU A N 1
ATOM 1452 C CA . GLU A 1 180 ? -21.354 4.405 19.358 1.00 91.50 180 GLU A CA 1
ATOM 1453 C C . GLU A 1 180 ? -20.266 4.421 20.444 1.00 91.50 180 GLU A C 1
ATOM 1455 O O . GLU A 1 180 ? -20.343 3.644 21.396 1.00 91.50 180 GLU A O 1
ATOM 1460 N N . ASN A 1 181 ? -19.263 5.306 20.329 1.00 91.56 181 ASN A N 1
ATOM 1461 C CA . ASN A 1 181 ? -18.195 5.520 21.311 1.00 91.56 181 ASN A CA 1
ATOM 1462 C C . ASN A 1 181 ? -17.485 4.221 21.736 1.00 91.56 181 ASN A C 1
ATOM 1464 O O . ASN A 1 181 ? -17.026 4.070 22.871 1.00 91.56 181 ASN A O 1
ATOM 1468 N N . CYS A 1 182 ? -17.389 3.256 20.820 1.00 92.44 182 CYS A N 1
ATOM 1469 C CA . CYS A 1 182 ? -16.753 1.979 21.097 1.00 92.44 182 CYS A CA 1
ATOM 1470 C C . CYS A 1 182 ? -15.242 2.188 21.334 1.00 92.44 182 CYS A C 1
ATOM 1472 O O . CYS A 1 182 ? -14.546 2.674 20.439 1.00 92.44 182 CYS A O 1
ATOM 1474 N N . PRO A 1 183 ? -14.682 1.774 22.487 1.00 89.44 183 PRO A N 1
ATOM 1475 C CA . PRO A 1 183 ? -13.264 1.993 22.796 1.00 89.44 183 PRO A CA 1
ATOM 1476 C C . PRO A 1 183 ? -12.322 1.207 21.872 1.00 89.44 183 PRO A C 1
ATOM 1478 O O . PRO A 1 183 ? -11.158 1.569 21.705 1.00 89.44 183 PRO A O 1
ATOM 1481 N N . SER A 1 184 ? -12.825 0.139 21.251 1.00 89.19 184 SER A N 1
ATOM 1482 C CA . SER A 1 184 ? -12.092 -0.681 20.285 1.00 89.19 184 SER A CA 1
ATOM 1483 C C . SER A 1 184 ? -12.258 -0.197 18.840 1.00 89.19 184 SER A C 1
ATOM 1485 O O . SER A 1 184 ? -11.668 -0.799 17.942 1.00 89.19 184 SER A O 1
ATOM 1487 N N . PHE A 1 185 ? -13.052 0.851 18.590 1.00 92.75 185 PHE A N 1
ATOM 1488 C CA . PHE A 1 185 ? -13.282 1.372 17.246 1.00 92.75 185 PHE A CA 1
ATOM 1489 C C . PHE A 1 185 ? -11.987 1.904 16.627 1.00 92.75 185 PHE A C 1
ATOM 1491 O O . PHE A 1 185 ? -11.212 2.632 17.253 1.00 92.75 185 PHE A O 1
ATOM 1498 N N . ILE A 1 186 ? -11.756 1.522 15.372 1.00 92.94 186 ILE A N 1
ATOM 1499 C CA . ILE A 1 186 ? -10.664 2.039 14.550 1.00 92.94 186 ILE A CA 1
ATOM 1500 C C . ILE A 1 186 ? -11.258 2.352 13.189 1.00 92.94 186 ILE A C 1
ATOM 1502 O O . ILE A 1 186 ? -11.681 1.434 12.484 1.00 92.94 186 ILE A O 1
ATOM 1506 N N . ASN A 1 187 ? -11.299 3.633 12.837 1.00 92.69 187 ASN A N 1
ATOM 1507 C CA . ASN A 1 187 ? -11.958 4.077 11.620 1.00 92.69 187 ASN A CA 1
ATOM 1508 C C . ASN A 1 187 ? -11.166 3.617 10.384 1.00 92.69 187 ASN A C 1
ATOM 1510 O O . ASN A 1 187 ? -9.947 3.781 10.332 1.00 92.69 187 ASN A O 1
ATOM 1514 N N . ILE A 1 188 ? -11.843 3.073 9.370 1.00 91.19 188 ILE A N 1
ATOM 1515 C CA . ILE A 1 188 ? -11.212 2.707 8.093 1.00 91.19 188 ILE A CA 1
ATOM 1516 C C . ILE A 1 188 ? -10.550 3.899 7.391 1.00 91.19 188 ILE A C 1
ATOM 1518 O O . ILE A 1 188 ? -9.565 3.709 6.688 1.00 91.19 188 ILE A O 1
ATOM 1522 N N . ASN A 1 189 ? -11.012 5.127 7.633 1.00 88.75 189 ASN A N 1
ATOM 1523 C CA . ASN A 1 189 ? -10.406 6.343 7.085 1.00 88.75 189 ASN A CA 1
ATOM 1524 C C . ASN A 1 189 ? -9.021 6.653 7.685 1.00 88.75 189 ASN A C 1
ATOM 1526 O O . ASN A 1 189 ? -8.325 7.538 7.197 1.00 88.75 189 ASN A O 1
ATOM 1530 N N . GLU A 1 190 ? -8.598 5.942 8.739 1.00 85.06 190 GLU A N 1
ATOM 1531 C CA . GLU A 1 190 ? -7.214 5.999 9.228 1.00 85.06 190 GLU A CA 1
ATOM 1532 C C . GLU A 1 190 ? -6.227 5.267 8.298 1.00 85.06 190 GLU A C 1
ATOM 1534 O O . GLU A 1 190 ? -5.011 5.450 8.433 1.00 85.06 190 GLU A O 1
ATOM 1539 N N . LEU A 1 191 ? -6.728 4.441 7.369 1.00 86.19 191 LEU A N 1
ATOM 1540 C CA . LEU A 1 191 ? -5.921 3.814 6.328 1.00 86.19 191 LEU A CA 1
ATOM 1541 C C . LEU A 1 191 ? -5.435 4.882 5.347 1.00 86.19 191 LEU A C 1
ATOM 1543 O O . LEU A 1 191 ? -6.226 5.591 4.728 1.00 86.19 191 LEU A O 1
ATOM 1547 N N . LYS A 1 192 ? -4.117 4.978 5.190 1.00 81.44 192 LYS A N 1
ATOM 1548 C CA . LYS A 1 192 ? -3.486 5.844 4.197 1.00 81.44 192 LYS A CA 1
ATOM 1549 C C . LYS A 1 192 ? -3.226 5.050 2.921 1.00 81.44 192 LYS A C 1
ATOM 1551 O O . LYS A 1 192 ? -2.790 3.896 2.978 1.00 81.44 192 LYS A O 1
ATOM 1556 N N . ILE A 1 193 ? -3.508 5.704 1.804 1.00 73.75 193 ILE A N 1
ATOM 1557 C CA . ILE A 1 193 ? -3.213 5.259 0.444 1.00 73.75 193 ILE A CA 1
ATOM 1558 C C . ILE A 1 193 ? -1.885 5.891 0.031 1.00 73.75 193 ILE A C 1
ATOM 1560 O O . ILE A 1 193 ? -1.689 7.086 0.356 1.00 73.75 193 ILE A O 1
#

Secondary structure (DSSP, 8-state):
-----------PPP-EEEPTTT--EEEHHHH---HHHHHHHHHHT--HHHHHHHHHHHSPPTTEEEETTEEEEEPPP----TTSPPGGGG--EEEEETTS-EEEES-EEEEEEPPGGGTTTS---EEEE-HHHHHHHHH--PPB--TT-TTGGGBTTB-GGGGTT--SSPPPTTPPTTTT--TT--BGGG-B-

Radius of gyration: 25.26 Å; Cα contacts (8 Å, |Δi|>4): 276; chains: 1; bounding box: 81×35×69 Å